Protein AF-W2J0Y6-F1 (afdb_monomer_lite)

Radius of gyration: 54.74 Å; chains: 1; bounding box: 109×39×156 Å

pLDDT: mean 81.33, std 22.8, range [36.97, 98.69]

Structure (mmCIF, N/CA/C/O backbone):
data_AF-W2J0Y6-F1
#
_entry.id   AF-W2J0Y6-F1
#
loop_
_atom_site.group_PDB
_atom_site.id
_atom_site.type_symbol
_atom_site.label_atom_id
_atom_site.label_alt_id
_atom_site.label_comp_id
_atom_site.label_asym_id
_atom_site.label_entity_id
_atom_site.label_seq_id
_atom_site.pdbx_PDB_ins_code
_atom_site.Cartn_x
_atom_site.Cartn_y
_atom_site.Cartn_z
_atom_site.occupancy
_atom_site.B_iso_or_equiv
_atom_site.auth_seq_id
_atom_site.auth_comp_id
_atom_site.auth_asym_id
_atom_site.auth_atom_id
_atom_site.pdbx_PDB_model_num
ATOM 1 N N . LYS A 1 1 ? 53.349 -1.499 -83.848 1.00 73.69 1 LYS A N 1
ATOM 2 C CA . LYS A 1 1 ? 54.183 -1.396 -82.623 1.00 73.69 1 LYS A CA 1
ATOM 3 C C . LYS A 1 1 ? 54.067 -0.044 -81.910 1.00 73.69 1 LYS A C 1
ATOM 5 O O . LYS A 1 1 ? 53.657 -0.062 -80.767 1.00 73.69 1 LYS A O 1
ATOM 10 N N . LEU A 1 2 ? 54.406 1.112 -82.505 1.00 86.06 2 LEU A N 1
ATOM 11 C CA . LEU A 1 2 ? 54.352 2.399 -81.771 1.00 86.06 2 LEU A CA 1
ATOM 12 C C . LEU A 1 2 ? 52.916 2.939 -81.603 1.00 86.06 2 LEU A C 1
ATOM 14 O O . LEU A 1 2 ? 52.532 3.294 -80.499 1.00 86.06 2 LEU A O 1
ATOM 18 N N . ALA A 1 3 ? 52.101 2.888 -82.664 1.00 85.06 3 ALA A N 1
ATOM 19 C CA . ALA A 1 3 ? 50.681 3.263 -82.617 1.00 85.06 3 ALA A CA 1
ATOM 20 C C . ALA A 1 3 ? 49.843 2.358 -81.691 1.00 85.06 3 ALA A C 1
ATOM 22 O O . ALA A 1 3 ? 48.991 2.829 -80.958 1.00 85.06 3 ALA A O 1
ATOM 23 N N . GLU A 1 4 ? 50.138 1.061 -81.684 1.00 87.38 4 GLU A N 1
ATOM 24 C CA . GLU A 1 4 ? 49.497 0.059 -80.823 1.00 87.38 4 GLU A CA 1
ATOM 25 C C . GLU A 1 4 ? 49.804 0.295 -79.336 1.00 87.38 4 GLU A C 1
ATOM 27 O O . GLU A 1 4 ? 48.904 0.282 -78.508 1.00 87.38 4 GLU A O 1
ATOM 32 N N . LYS A 1 5 ? 51.061 0.624 -79.004 1.00 89.31 5 LYS A N 1
ATOM 33 C CA . LYS A 1 5 ? 51.431 1.054 -77.649 1.00 89.31 5 LYS A CA 1
ATOM 34 C C . LYS A 1 5 ? 50.764 2.373 -77.260 1.00 89.31 5 LYS A C 1
ATOM 36 O O . LYS A 1 5 ? 50.400 2.537 -76.106 1.00 89.31 5 LYS A O 1
ATOM 41 N N . ALA A 1 6 ? 50.615 3.309 -78.198 1.00 89.38 6 ALA A N 1
ATOM 42 C CA . ALA A 1 6 ? 49.928 4.572 -77.942 1.00 89.38 6 ALA A CA 1
ATOM 43 C C . ALA A 1 6 ? 48.430 4.361 -77.661 1.00 89.38 6 ALA A C 1
ATOM 45 O O . ALA A 1 6 ? 47.921 4.945 -76.712 1.00 89.38 6 ALA A O 1
ATOM 46 N N . ALA A 1 7 ? 47.754 3.487 -78.415 1.00 90.62 7 ALA A N 1
ATOM 47 C CA . ALA A 1 7 ? 46.364 3.105 -78.153 1.00 90.62 7 ALA A CA 1
ATOM 48 C C . ALA A 1 7 ? 46.209 2.447 -76.771 1.00 90.62 7 ALA A C 1
ATOM 50 O O . ALA A 1 7 ? 45.357 2.852 -75.990 1.00 90.62 7 ALA A O 1
ATOM 51 N N . GLN A 1 8 ? 47.116 1.530 -76.423 1.00 94.00 8 GLN A N 1
ATOM 52 C CA . GLN A 1 8 ? 47.129 0.878 -75.113 1.00 94.00 8 GLN A CA 1
ATOM 53 C C . GLN A 1 8 ? 47.353 1.863 -73.950 1.00 94.00 8 GLN A C 1
ATOM 55 O O . GLN A 1 8 ? 46.804 1.682 -72.869 1.00 94.00 8 GLN A O 1
ATOM 60 N N . ILE A 1 9 ? 48.154 2.918 -74.147 1.00 94.50 9 ILE A N 1
ATOM 61 C CA . ILE A 1 9 ? 48.352 3.967 -73.131 1.00 94.50 9 ILE A CA 1
ATOM 62 C C . ILE A 1 9 ? 47.063 4.762 -72.899 1.00 94.50 9 ILE A C 1
ATOM 64 O O . ILE A 1 9 ? 46.784 5.114 -71.756 1.00 94.50 9 ILE A O 1
ATOM 68 N N . VAL A 1 10 ? 46.294 5.044 -73.955 1.00 94.88 10 VAL A N 1
ATOM 69 C CA . VAL A 1 10 ? 45.011 5.754 -73.840 1.00 94.88 10 VAL A CA 1
ATOM 70 C C . VAL A 1 10 ? 43.985 4.889 -73.108 1.00 94.88 10 VAL A C 1
ATOM 72 O O . VAL A 1 10 ? 43.405 5.355 -72.137 1.00 94.88 10 VAL A O 1
ATOM 75 N N . GLU A 1 11 ? 43.847 3.614 -73.480 1.00 94.88 11 GLU A N 1
ATOM 76 C CA . GLU A 1 11 ? 42.941 2.680 -72.789 1.00 94.88 11 GLU A CA 1
ATOM 77 C C . GLU A 1 11 ? 43.270 2.561 -71.292 1.00 94.88 11 GLU A C 1
ATOM 79 O O . GLU A 1 11 ? 42.386 2.676 -70.446 1.00 94.88 11 GLU A O 1
ATOM 84 N N . LEU A 1 12 ? 44.553 2.416 -70.944 1.00 95.81 12 LEU A N 1
ATOM 85 C CA . LEU A 1 12 ? 44.985 2.368 -69.543 1.00 95.81 12 LEU A CA 1
ATOM 86 C C . LEU A 1 12 ? 44.751 3.691 -68.798 1.00 95.81 12 LEU A C 1
ATOM 88 O O . LEU A 1 12 ? 44.538 3.679 -67.583 1.00 95.81 12 LEU A O 1
ATOM 92 N N . ALA A 1 13 ? 44.819 4.832 -69.487 1.00 96.12 13 ALA A N 1
ATOM 93 C CA . ALA A 1 13 ? 44.511 6.128 -68.890 1.00 96.12 13 ALA A CA 1
ATOM 94 C C . ALA A 1 13 ? 43.011 6.249 -68.578 1.00 96.12 13 ALA A C 1
ATOM 96 O O . ALA A 1 13 ? 42.666 6.645 -67.464 1.00 96.12 13 ALA A O 1
ATOM 97 N N . ASP A 1 14 ? 42.151 5.822 -69.504 1.00 96.31 14 ASP A N 1
ATOM 98 C CA . ASP A 1 14 ? 40.696 5.813 -69.326 1.00 96.31 14 ASP A CA 1
ATOM 99 C C . ASP A 1 14 ? 40.279 4.847 -68.203 1.00 96.31 14 ASP A C 1
ATOM 101 O O . ASP A 1 14 ? 39.464 5.188 -67.344 1.00 96.31 14 ASP A O 1
ATOM 105 N N . GLU A 1 15 ? 40.869 3.647 -68.147 1.00 96.69 15 GLU A N 1
ATOM 106 C CA . GLU A 1 15 ? 40.632 2.684 -67.063 1.00 96.69 15 GLU A CA 1
ATOM 107 C C . GLU A 1 15 ? 41.065 3.235 -65.703 1.00 96.69 15 GLU A C 1
ATOM 109 O O . GLU A 1 15 ? 40.346 3.085 -64.711 1.00 96.69 15 GLU A O 1
ATOM 114 N N . LYS A 1 16 ? 42.225 3.901 -65.643 1.00 97.19 16 LYS A N 1
ATOM 115 C CA . LYS A 1 16 ? 42.700 4.550 -64.419 1.00 97.19 16 LYS A CA 1
ATOM 116 C C . LYS A 1 16 ? 41.717 5.623 -63.956 1.00 97.19 16 LYS A C 1
ATOM 118 O O . LYS A 1 16 ? 41.412 5.672 -62.766 1.00 97.19 16 LYS A O 1
ATOM 123 N N . GLU A 1 17 ? 41.223 6.458 -64.866 1.00 97.44 17 GLU A N 1
ATOM 124 C CA . GLU A 1 17 ? 40.242 7.495 -64.540 1.00 97.44 17 GLU A CA 1
ATOM 125 C C . GLU A 1 17 ? 38.931 6.879 -64.029 1.00 97.44 17 GLU A C 1
ATOM 127 O O . GLU A 1 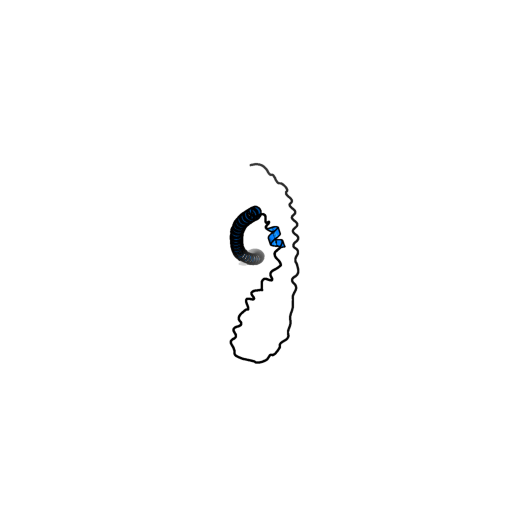17 ? 38.430 7.270 -62.975 1.00 97.44 17 GLU A O 1
ATOM 132 N N . GLN A 1 18 ? 38.426 5.832 -64.688 1.00 97.62 18 GLN A N 1
ATOM 133 C CA . GLN A 1 18 ? 37.230 5.114 -64.233 1.00 97.62 18 GLN A CA 1
ATOM 134 C C . GLN A 1 18 ? 37.408 4.474 -62.852 1.00 97.62 18 GLN A C 1
ATOM 136 O O . GLN A 1 18 ? 36.492 4.512 -62.026 1.00 97.62 18 GLN A O 1
ATOM 141 N N . LEU A 1 19 ? 38.564 3.858 -62.593 1.00 97.62 19 LEU A N 1
ATOM 142 C CA . LEU A 1 19 ? 38.871 3.275 -61.287 1.00 97.62 19 LEU A CA 1
ATOM 143 C C . LEU A 1 19 ? 38.999 4.351 -60.211 1.00 97.62 19 LEU A C 1
ATOM 145 O O . LEU A 1 19 ? 38.534 4.135 -59.094 1.00 97.62 19 LEU A O 1
ATOM 149 N N . GLN A 1 20 ? 39.566 5.509 -60.546 1.00 97.81 20 GLN A N 1
ATOM 150 C CA . GLN A 1 20 ? 39.680 6.632 -59.625 1.00 97.81 20 GLN A CA 1
ATOM 151 C C . GLN A 1 20 ? 38.300 7.184 -59.239 1.00 97.81 20 GLN A C 1
ATOM 153 O O . GLN A 1 20 ? 38.019 7.330 -58.053 1.00 97.81 20 GLN A O 1
ATOM 158 N N . VAL A 1 21 ? 37.397 7.371 -60.206 1.00 98.00 21 VAL A N 1
ATOM 159 C CA . VAL A 1 21 ? 36.013 7.798 -59.930 1.00 98.00 21 VAL A CA 1
ATOM 160 C C . VAL A 1 21 ? 35.280 6.784 -59.046 1.00 98.00 21 VAL A C 1
ATOM 162 O O . VAL A 1 21 ? 34.607 7.166 -58.088 1.00 98.00 21 VAL A O 1
ATOM 165 N N . LYS A 1 22 ? 35.429 5.482 -59.327 1.00 97.81 22 LYS A N 1
ATOM 166 C CA . LYS A 1 22 ? 34.827 4.419 -58.502 1.00 97.81 22 LYS A CA 1
ATOM 167 C C . LYS A 1 22 ? 35.381 4.410 -57.081 1.00 97.81 22 LYS A C 1
ATOM 169 O O . LYS A 1 22 ? 34.623 4.177 -56.144 1.00 97.81 22 LYS A O 1
ATOM 174 N N . LEU A 1 23 ? 36.680 4.650 -56.916 1.00 98.12 23 LEU A N 1
ATOM 175 C CA . LEU A 1 23 ? 37.316 4.734 -55.605 1.00 98.12 23 LEU A CA 1
ATOM 176 C C . LEU A 1 23 ? 36.756 5.918 -54.808 1.00 98.12 23 LEU A C 1
ATOM 178 O O . LEU A 1 23 ? 36.281 5.714 -53.697 1.00 98.12 23 LEU A O 1
ATOM 182 N N . GLU A 1 24 ? 36.681 7.104 -55.411 1.00 98.06 24 GLU A N 1
ATOM 183 C CA . GLU A 1 24 ? 36.094 8.295 -54.779 1.00 98.06 24 GLU A CA 1
ATOM 184 C C . GLU A 1 24 ? 34.602 8.117 -54.436 1.00 98.06 24 GLU A C 1
ATOM 186 O O . GLU A 1 24 ? 34.090 8.700 -53.478 1.00 98.06 24 GLU A O 1
ATOM 191 N N . GLU A 1 25 ? 33.858 7.343 -55.230 1.00 98.19 25 GLU A N 1
ATOM 192 C CA . GLU A 1 25 ? 32.463 7.000 -54.935 1.00 98.19 25 GLU A CA 1
ATOM 193 C C . GLU A 1 25 ? 32.351 6.022 -53.757 1.00 98.19 25 GLU A C 1
ATOM 195 O O . GLU A 1 25 ? 31.502 6.203 -52.881 1.00 98.19 25 GLU A O 1
ATOM 200 N N . LEU A 1 26 ? 33.202 4.994 -53.716 1.00 98.06 26 LEU A N 1
ATOM 201 C CA . LEU A 1 26 ? 33.225 4.020 -52.625 1.00 98.06 26 LEU A CA 1
ATOM 202 C C . LEU A 1 26 ? 33.693 4.642 -51.309 1.00 98.06 26 LEU A C 1
ATOM 204 O O . LEU A 1 26 ? 33.111 4.337 -50.273 1.00 98.06 26 LEU A O 1
ATOM 208 N N . GLU A 1 27 ? 34.681 5.537 -51.341 1.00 98.06 27 GLU A N 1
ATOM 209 C CA . GLU A 1 27 ? 35.129 6.290 -50.165 1.00 98.06 27 GLU A CA 1
ATOM 210 C C . GLU A 1 27 ? 33.997 7.146 -49.593 1.00 98.06 27 GLU A C 1
ATOM 212 O O . GLU A 1 27 ? 33.735 7.093 -48.393 1.00 98.06 27 GLU A O 1
ATOM 217 N N . ARG A 1 28 ? 33.254 7.856 -50.454 1.00 98.25 28 ARG A N 1
ATOM 218 C CA . ARG A 1 28 ? 32.066 8.615 -50.032 1.00 98.25 28 ARG A CA 1
ATOM 219 C C . ARG A 1 28 ? 31.003 7.714 -49.412 1.00 98.25 28 ARG A C 1
ATOM 221 O O . ARG A 1 28 ? 30.545 7.993 -48.310 1.00 98.25 28 ARG A O 1
ATOM 228 N N . LYS A 1 29 ? 30.667 6.600 -50.070 1.00 98.25 29 LYS A N 1
ATOM 229 C CA . LYS A 1 29 ? 29.704 5.617 -49.545 1.00 98.25 29 LYS A CA 1
ATOM 230 C C . LYS A 1 29 ? 30.134 5.050 -48.194 1.00 98.25 29 LYS A C 1
ATOM 232 O O . LYS A 1 29 ? 29.289 4.862 -47.326 1.00 98.25 29 LYS A O 1
ATOM 237 N N . LEU A 1 30 ? 31.423 4.773 -48.013 1.00 98.25 30 LEU A N 1
ATOM 238 C CA . LEU A 1 30 ? 31.954 4.257 -46.755 1.00 98.25 30 LEU A CA 1
ATOM 239 C C . LEU A 1 30 ? 31.851 5.307 -45.644 1.00 98.25 30 LEU A C 1
ATOM 241 O O . LEU A 1 30 ? 31.373 4.985 -44.561 1.00 98.25 30 LEU A O 1
ATOM 245 N N . CYS A 1 31 ? 32.187 6.569 -45.927 1.00 98.25 31 CYS A N 1
ATOM 246 C CA . CYS A 1 31 ? 31.974 7.665 -44.981 1.00 98.25 31 CYS A CA 1
ATOM 247 C C . CYS A 1 31 ? 30.490 7.840 -44.608 1.00 98.25 31 CYS A C 1
ATOM 249 O O . CYS A 1 31 ? 30.172 8.032 -43.433 1.00 98.25 31 CYS A O 1
ATOM 251 N N . ASP A 1 32 ? 29.574 7.741 -45.572 1.00 98.31 32 ASP A N 1
ATOM 252 C CA . ASP A 1 32 ? 28.133 7.839 -45.314 1.00 98.31 32 ASP A CA 1
ATOM 253 C C . ASP A 1 32 ? 27.635 6.674 -44.441 1.00 98.31 32 ASP A C 1
ATOM 255 O O . ASP A 1 32 ? 26.874 6.875 -43.496 1.00 98.31 32 ASP A O 1
ATOM 259 N N . ILE A 1 33 ? 28.093 5.448 -44.710 1.00 98.25 33 ILE A N 1
ATOM 260 C CA . ILE A 1 33 ? 27.747 4.273 -43.897 1.00 98.25 33 ILE A CA 1
ATOM 261 C C . ILE A 1 33 ? 28.296 4.418 -42.475 1.00 98.25 33 ILE A C 1
ATOM 263 O O . ILE A 1 33 ? 27.554 4.203 -41.518 1.00 98.25 33 ILE A O 1
ATOM 267 N N . ASP A 1 34 ? 29.559 4.815 -42.323 1.00 98.38 34 ASP A N 1
ATOM 268 C CA . ASP A 1 34 ? 30.191 4.973 -41.011 1.00 98.38 34 ASP A CA 1
ATOM 269 C C . ASP A 1 34 ? 29.503 6.060 -40.183 1.00 98.38 34 ASP A C 1
ATOM 271 O O . ASP A 1 34 ? 29.273 5.884 -38.984 1.00 98.38 34 ASP A O 1
ATOM 275 N N . THR A 1 35 ? 29.141 7.182 -40.810 1.00 98.19 35 THR A N 1
ATOM 276 C CA . THR A 1 35 ? 28.423 8.261 -40.122 1.00 98.19 35 THR A CA 1
ATOM 277 C C . THR A 1 35 ? 27.025 7.819 -39.704 1.00 98.19 35 THR A C 1
ATOM 279 O O . THR A 1 35 ? 26.671 8.001 -38.537 1.00 98.19 35 THR A O 1
ATOM 282 N N . ASN A 1 36 ? 26.269 7.162 -40.589 1.00 98.31 36 ASN A N 1
ATOM 283 C CA . ASN A 1 36 ? 24.957 6.605 -40.256 1.00 98.31 36 ASN A CA 1
ATOM 284 C C . ASN A 1 36 ? 25.059 5.602 -39.101 1.00 98.31 36 ASN A C 1
ATOM 286 O O . ASN A 1 36 ? 24.379 5.764 -38.087 1.00 98.31 36 ASN A O 1
ATOM 290 N N . HIS A 1 37 ? 25.981 4.642 -39.185 1.00 98.31 37 HIS A N 1
ATOM 291 C CA . HIS A 1 37 ? 26.168 3.638 -38.142 1.00 98.31 37 HIS A CA 1
ATOM 292 C C . HIS A 1 37 ? 26.546 4.266 -36.791 1.00 98.31 37 HIS A C 1
ATOM 294 O O . HIS A 1 37 ? 26.009 3.889 -35.750 1.00 98.31 37 HIS A O 1
ATOM 300 N N . GLN A 1 38 ? 27.419 5.279 -36.785 1.00 98.44 38 GLN A N 1
ATOM 301 C CA . GLN A 1 38 ? 27.752 6.010 -35.560 1.00 98.44 38 GLN A CA 1
ATOM 302 C C . GLN A 1 38 ? 26.552 6.761 -34.978 1.00 98.44 38 GLN A C 1
ATOM 304 O O . GLN A 1 38 ? 26.415 6.835 -33.754 1.00 98.44 38 GLN A O 1
ATOM 309 N N . THR A 1 39 ? 25.696 7.344 -35.820 1.00 98.31 39 THR A N 1
ATOM 310 C CA . THR A 1 39 ? 24.482 8.019 -35.341 1.00 98.31 39 THR A CA 1
ATOM 311 C C . THR A 1 39 ? 23.478 7.031 -34.761 1.00 98.31 39 THR A C 1
ATOM 313 O O . THR A 1 39 ? 22.984 7.261 -33.658 1.00 98.31 39 THR A O 1
ATOM 316 N N . GLU A 1 40 ? 23.247 5.901 -35.430 1.00 98.31 40 GLU A N 1
ATOM 317 C CA . GLU A 1 40 ? 22.376 4.829 -34.944 1.00 98.31 40 GLU A CA 1
ATOM 318 C C . GLU A 1 40 ? 22.872 4.286 -33.604 1.00 98.31 40 GLU A C 1
ATOM 320 O O . GLU A 1 40 ? 22.107 4.247 -32.642 1.00 98.31 40 GLU A O 1
ATOM 325 N N . LEU A 1 41 ? 24.171 3.996 -33.489 1.00 98.50 41 LEU A N 1
ATOM 326 C CA . LEU A 1 41 ? 24.768 3.510 -32.247 1.00 98.50 41 LEU A CA 1
ATOM 327 C C . LEU A 1 41 ? 24.582 4.502 -31.088 1.00 98.50 41 LEU A C 1
ATOM 329 O O . LEU A 1 41 ? 24.317 4.098 -29.955 1.00 98.50 41 LEU A O 1
ATOM 333 N N . ARG A 1 42 ? 24.691 5.812 -31.350 1.00 98.44 42 ARG A N 1
ATOM 334 C CA . ARG A 1 42 ? 24.426 6.845 -30.334 1.00 98.44 42 ARG A CA 1
ATOM 335 C C . ARG A 1 42 ? 22.957 6.871 -29.920 1.00 98.44 42 ARG A C 1
ATOM 337 O O . ARG A 1 42 ? 22.676 6.982 -28.728 1.00 98.44 42 ARG A O 1
ATOM 344 N N . HIS A 1 43 ? 22.034 6.761 -30.873 1.00 98.50 43 HIS A N 1
ATOM 345 C CA . HIS A 1 43 ? 20.602 6.721 -30.581 1.00 98.50 43 HIS A CA 1
ATOM 346 C C . HIS A 1 43 ? 20.211 5.468 -29.795 1.00 98.50 43 HIS A C 1
ATOM 348 O O . HIS A 1 43 ? 19.451 5.563 -28.832 1.00 98.50 43 HIS A O 1
ATOM 354 N N . GLU A 1 44 ? 20.763 4.308 -30.146 1.00 98.44 44 GLU A N 1
ATOM 355 C CA . GLU A 1 44 ? 20.554 3.069 -29.397 1.00 98.44 44 GLU A CA 1
ATOM 356 C C . GLU A 1 44 ? 21.124 3.162 -27.981 1.00 98.44 44 GLU A C 1
ATOM 358 O O . GLU A 1 44 ? 20.430 2.813 -27.026 1.00 98.44 44 GLU A O 1
ATOM 363 N N . ALA A 1 45 ? 22.335 3.703 -27.817 1.00 98.50 45 ALA A N 1
ATOM 364 C CA . ALA A 1 45 ? 22.928 3.916 -26.499 1.00 98.50 45 ALA A CA 1
ATOM 365 C C . ALA A 1 45 ? 22.071 4.847 -25.624 1.00 98.50 45 ALA A C 1
ATOM 367 O O . ALA A 1 45 ? 21.855 4.562 -24.445 1.00 98.50 45 ALA A O 1
ATOM 368 N N . GLN A 1 46 ? 21.534 5.927 -26.200 1.00 98.62 46 GLN A N 1
ATOM 369 C CA . GLN A 1 46 ? 20.619 6.823 -25.492 1.00 98.62 46 GLN A CA 1
ATOM 370 C C . GLN A 1 46 ? 19.324 6.104 -25.095 1.00 98.62 46 GLN A C 1
ATOM 372 O O . GLN A 1 46 ? 18.907 6.175 -23.939 1.00 98.62 46 GLN A O 1
ATOM 377 N N . ARG A 1 47 ? 18.713 5.366 -26.026 1.00 98.62 47 ARG A N 1
ATOM 378 C CA . ARG A 1 47 ? 17.489 4.601 -25.765 1.00 98.62 47 ARG A CA 1
ATOM 379 C C . ARG A 1 47 ? 17.692 3.567 -24.657 1.00 98.62 47 ARG A C 1
ATOM 381 O O . ARG A 1 47 ? 16.811 3.393 -23.820 1.00 98.62 47 ARG A O 1
ATOM 388 N N . LEU A 1 48 ? 18.836 2.883 -24.640 1.00 98.62 48 LEU A N 1
ATOM 389 C CA . LEU A 1 48 ? 19.174 1.933 -23.580 1.00 98.62 48 LEU A CA 1
ATOM 390 C C . LEU A 1 48 ? 19.309 2.633 -22.225 1.00 98.62 48 LEU A C 1
ATOM 392 O O . LEU A 1 48 ? 18.744 2.150 -21.248 1.00 98.62 48 LEU A O 1
ATOM 396 N N . ALA A 1 49 ? 19.961 3.795 -22.166 1.00 98.62 49 ALA A N 1
ATOM 397 C CA . ALA A 1 49 ? 20.069 4.568 -20.929 1.00 98.62 49 ALA A CA 1
ATOM 398 C C . ALA A 1 49 ? 18.694 5.015 -20.389 1.00 98.62 49 ALA A C 1
ATOM 400 O O . ALA A 1 49 ? 18.434 4.929 -19.187 1.00 98.62 49 ALA A O 1
ATOM 401 N N . GLU A 1 50 ? 17.784 5.443 -21.268 1.00 98.62 50 GLU A N 1
ATOM 402 C CA . GLU A 1 50 ? 16.406 5.797 -20.901 1.00 98.62 50 GLU A CA 1
ATOM 403 C C . GLU A 1 50 ? 15.619 4.575 -20.393 1.00 98.62 50 GLU A C 1
ATOM 405 O O . GLU A 1 50 ? 14.926 4.647 -19.372 1.00 98.62 50 GLU A O 1
ATOM 410 N N . LEU A 1 51 ? 15.765 3.422 -21.053 1.00 98.62 51 LEU A N 1
ATOM 411 C CA . LEU A 1 51 ? 15.156 2.164 -20.611 1.00 98.62 51 LEU A CA 1
ATOM 412 C C . LEU A 1 51 ? 15.697 1.708 -19.251 1.00 98.62 51 LEU A C 1
ATOM 414 O O . LEU A 1 51 ? 14.927 1.263 -18.401 1.00 98.62 51 LEU A O 1
ATOM 418 N N . GLU A 1 52 ? 16.995 1.850 -19.002 1.00 98.62 52 GLU A N 1
ATOM 419 C CA . GLU A 1 52 ? 17.582 1.549 -17.696 1.00 98.62 52 GLU A CA 1
ATOM 420 C C . GLU A 1 52 ? 17.052 2.480 -16.601 1.00 98.62 52 GLU A C 1
ATOM 422 O O . GLU A 1 52 ? 16.742 2.013 -15.503 1.00 98.62 52 GLU A O 1
ATOM 427 N N . SER A 1 53 ? 16.915 3.779 -16.889 1.00 98.50 53 SER A N 1
ATOM 428 C CA . SER A 1 53 ? 16.348 4.750 -15.943 1.00 98.50 53 SER A CA 1
ATOM 429 C C . SER A 1 53 ? 14.903 4.404 -15.596 1.00 98.50 53 SER A C 1
ATOM 431 O O . SER A 1 53 ? 14.560 4.252 -14.425 1.00 98.50 53 SER A O 1
ATOM 433 N N . THR A 1 54 ? 14.064 4.196 -16.611 1.00 98.62 54 THR A N 1
ATOM 434 C CA . THR A 1 54 ? 12.648 3.853 -16.410 1.00 98.62 54 THR A CA 1
ATOM 435 C C . THR A 1 54 ? 12.477 2.510 -15.702 1.00 98.62 54 THR A C 1
ATOM 437 O O . THR A 1 54 ? 11.606 2.373 -14.844 1.00 98.62 54 THR A O 1
ATOM 440 N N . THR A 1 55 ? 13.340 1.531 -15.984 1.00 98.69 55 THR A N 1
ATOM 441 C CA . THR A 1 55 ? 13.335 0.241 -15.278 1.00 98.69 55 THR A CA 1
ATOM 442 C C . THR A 1 55 ? 13.653 0.419 -13.794 1.00 98.69 55 THR A C 1
ATOM 444 O O . THR A 1 55 ? 12.963 -0.166 -12.959 1.00 98.69 55 THR A O 1
ATOM 447 N N . LYS A 1 56 ? 14.643 1.251 -13.444 1.00 98.62 56 LYS A N 1
ATOM 448 C CA . LYS A 1 56 ? 14.967 1.563 -12.041 1.00 98.62 56 LYS A CA 1
ATOM 449 C C . LYS A 1 56 ? 13.803 2.259 -11.339 1.00 98.62 56 LYS A C 1
ATOM 451 O O . LYS A 1 56 ? 13.401 1.828 -10.263 1.00 98.62 56 LYS A O 1
ATOM 456 N N . GLU A 1 57 ? 13.197 3.259 -11.976 1.00 98.62 57 GLU A N 1
ATOM 457 C CA . GLU A 1 57 ? 12.024 3.950 -11.425 1.00 98.62 57 GLU A CA 1
ATOM 458 C C . GLU A 1 57 ? 10.841 2.998 -11.188 1.00 98.62 57 GLU A C 1
ATOM 460 O O . GLU A 1 57 ? 10.135 3.104 -10.184 1.00 98.62 57 GLU A O 1
ATOM 465 N N . LEU A 1 58 ? 10.605 2.053 -12.104 1.00 98.69 58 LEU A N 1
ATOM 466 C CA . LEU A 1 58 ? 9.553 1.050 -11.945 1.00 98.69 58 LEU A CA 1
ATOM 467 C C . LEU A 1 58 ? 9.865 0.061 -10.818 1.00 98.69 58 LEU A C 1
ATOM 469 O O . LEU A 1 58 ? 8.957 -0.295 -10.068 1.00 98.69 58 LEU A O 1
ATOM 473 N N . GLN A 1 59 ? 11.125 -0.346 -10.657 1.00 98.69 59 GLN A N 1
ATOM 474 C CA . GLN A 1 59 ? 11.553 -1.190 -9.537 1.00 98.69 59 GLN A CA 1
ATOM 475 C C . GLN A 1 59 ? 11.360 -0.485 -8.189 1.00 98.69 59 GLN A C 1
ATOM 477 O O . GLN A 1 59 ? 10.852 -1.095 -7.249 1.00 98.69 59 GLN A O 1
ATOM 482 N N . GLU A 1 60 ? 11.691 0.804 -8.099 1.00 98.50 60 GLU A N 1
ATOM 483 C CA . GLU A 1 60 ? 11.462 1.606 -6.892 1.00 98.50 60 GLU A CA 1
ATOM 484 C C . GLU A 1 60 ? 9.968 1.733 -6.566 1.00 98.50 60 GLU A C 1
ATOM 486 O O . GLU A 1 60 ? 9.561 1.528 -5.420 1.00 98.50 60 GLU A O 1
ATOM 491 N N . LYS A 1 61 ? 9.129 2.006 -7.575 1.00 98.56 61 LYS A N 1
ATOM 492 C CA . LYS A 1 61 ? 7.667 2.067 -7.407 1.00 98.56 61 LYS A CA 1
ATOM 493 C C . LYS A 1 61 ? 7.079 0.728 -6.974 1.00 98.56 61 LYS A C 1
ATOM 495 O O . LYS A 1 61 ? 6.184 0.712 -6.132 1.00 98.56 61 LYS A O 1
ATOM 500 N N . LEU A 1 62 ? 7.576 -0.378 -7.526 1.00 98.69 62 LEU A N 1
ATOM 501 C CA . LEU A 1 62 ? 7.151 -1.721 -7.142 1.00 98.69 62 LEU A CA 1
ATOM 502 C C . LEU A 1 62 ? 7.495 -1.992 -5.677 1.00 98.69 62 LEU A C 1
ATOM 504 O O . LEU A 1 62 ? 6.622 -2.408 -4.919 1.00 98.69 62 LEU A O 1
ATOM 508 N N . LEU A 1 63 ? 8.720 -1.680 -5.253 1.00 98.69 63 LEU A N 1
ATOM 509 C CA . LEU A 1 63 ? 9.134 -1.853 -3.862 1.00 98.69 63 LEU A CA 1
ATOM 510 C C . LEU A 1 63 ? 8.292 -0.988 -2.912 1.00 98.69 63 LEU A C 1
ATOM 512 O O . LEU A 1 63 ? 7.837 -1.475 -1.878 1.00 98.69 63 LEU A O 1
ATOM 516 N N . ALA A 1 64 ? 8.015 0.265 -3.280 1.00 98.62 64 ALA A N 1
ATOM 517 C CA . ALA A 1 64 ? 7.132 1.137 -2.508 1.00 98.62 64 ALA A CA 1
ATOM 518 C C . ALA A 1 64 ? 5.705 0.563 -2.399 1.00 98.62 64 ALA A C 1
ATOM 520 O O . ALA A 1 64 ? 5.134 0.526 -1.307 1.00 98.62 64 ALA A O 1
ATOM 521 N N . ALA A 1 65 ? 5.146 0.059 -3.502 1.00 98.56 65 ALA A N 1
ATOM 522 C CA . ALA A 1 65 ? 3.823 -0.561 -3.514 1.00 98.56 65 ALA A CA 1
ATOM 523 C C . ALA A 1 65 ? 3.769 -1.835 -2.653 1.00 98.56 65 ALA A C 1
ATOM 525 O O . ALA A 1 65 ? 2.818 -2.015 -1.894 1.00 98.56 65 ALA A O 1
ATOM 526 N N . GLU A 1 66 ? 4.801 -2.681 -2.698 1.00 98.62 66 GLU A N 1
ATOM 527 C CA . GLU A 1 66 ? 4.899 -3.861 -1.831 1.00 98.62 66 GLU A CA 1
ATOM 528 C C . GLU A 1 66 ? 4.949 -3.480 -0.350 1.00 98.62 66 GLU A C 1
ATOM 530 O O . GLU A 1 66 ? 4.268 -4.099 0.471 1.00 98.62 66 GLU A O 1
ATOM 535 N N . THR A 1 67 ? 5.728 -2.453 0.009 1.00 98.50 67 THR A N 1
ATOM 536 C CA . THR A 1 67 ? 5.780 -1.977 1.399 1.00 98.50 67 THR A CA 1
ATOM 537 C C . THR A 1 67 ? 4.430 -1.435 1.860 1.00 98.50 67 THR A C 1
ATOM 539 O O . THR A 1 67 ? 3.961 -1.828 2.926 1.00 98.50 67 THR A O 1
ATOM 542 N N . ALA A 1 68 ? 3.755 -0.639 1.027 1.00 98.56 68 ALA A N 1
ATOM 543 C CA . ALA A 1 68 ? 2.428 -0.116 1.330 1.00 98.56 68 ALA A CA 1
ATOM 544 C C . ALA A 1 68 ? 1.380 -1.235 1.470 1.00 98.56 68 ALA A C 1
ATOM 546 O O . ALA A 1 68 ? 0.534 -1.168 2.359 1.00 98.56 68 ALA A O 1
ATOM 547 N N . SER A 1 69 ? 1.454 -2.286 0.643 1.00 98.50 69 SER A N 1
ATOM 548 C CA . SER A 1 69 ? 0.573 -3.458 0.755 1.00 98.50 69 SER A CA 1
ATOM 549 C C . SER A 1 69 ? 0.768 -4.177 2.087 1.00 98.50 69 SER A C 1
ATOM 551 O O . SER A 1 69 ? -0.204 -4.447 2.788 1.00 98.50 69 SER A O 1
ATOM 553 N N . ARG A 1 70 ? 2.022 -4.429 2.485 1.00 98.62 70 ARG A N 1
ATOM 554 C CA . ARG A 1 70 ? 2.324 -5.078 3.772 1.00 98.62 70 ARG A CA 1
ATOM 555 C C . ARG A 1 70 ? 1.849 -4.244 4.959 1.00 98.62 70 ARG A C 1
ATOM 557 O O . ARG A 1 70 ? 1.321 -4.797 5.919 1.00 98.62 70 ARG A O 1
ATOM 564 N N . GLU A 1 71 ? 2.025 -2.926 4.906 1.00 98.56 71 GLU A N 1
ATOM 565 C CA . GLU A 1 71 ? 1.526 -2.022 5.948 1.00 98.56 71 GLU A CA 1
ATOM 566 C C . GLU A 1 71 ? -0.008 -2.024 6.018 1.00 98.56 71 GLU A C 1
ATOM 568 O O . GLU A 1 71 ? -0.572 -2.052 7.113 1.00 98.56 71 GLU A O 1
ATOM 573 N N . ALA A 1 72 ? -0.690 -2.051 4.869 1.00 98.38 72 ALA A N 1
ATOM 574 C CA . ALA A 1 72 ? -2.146 -2.133 4.808 1.00 98.38 72 ALA A CA 1
ATOM 575 C C . ALA A 1 72 ? -2.676 -3.456 5.388 1.00 98.38 72 ALA A C 1
ATOM 577 O O . ALA A 1 72 ? -3.615 -3.435 6.182 1.00 98.38 72 ALA A O 1
ATOM 578 N N . GLU A 1 73 ? -2.045 -4.586 5.064 1.00 98.44 73 GLU A N 1
ATOM 579 C CA . GLU A 1 73 ? -2.385 -5.900 5.630 1.00 98.44 73 GLU A CA 1
ATOM 580 C C . GLU A 1 73 ? -2.209 -5.923 7.156 1.00 98.44 73 GLU A C 1
ATOM 582 O O . GLU A 1 73 ? -3.073 -6.408 7.888 1.00 98.44 73 GLU A O 1
ATOM 587 N N . GLN A 1 74 ? -1.117 -5.348 7.667 1.00 98.56 74 GLN A N 1
ATOM 588 C CA . GLN A 1 74 ? -0.889 -5.238 9.111 1.00 98.56 74 GLN A CA 1
ATOM 589 C C . GLN A 1 74 ? -1.935 -4.350 9.793 1.00 98.56 74 GLN A C 1
ATOM 591 O O . GLN A 1 74 ? -2.435 -4.693 10.867 1.00 98.56 74 GLN A O 1
ATOM 596 N N . ALA A 1 75 ? -2.287 -3.224 9.169 1.00 98.25 75 ALA A N 1
ATOM 597 C CA . ALA A 1 75 ? -3.329 -2.339 9.670 1.00 98.25 75 ALA A CA 1
ATOM 598 C C . ALA A 1 75 ? -4.705 -3.023 9.671 1.00 98.25 75 ALA A C 1
ATOM 600 O O . ALA A 1 75 ? -5.479 -2.825 10.607 1.00 98.25 75 ALA A O 1
ATOM 601 N N . GLU A 1 76 ? -5.001 -3.855 8.671 1.00 98.56 76 GLU A N 1
ATOM 602 C CA . GLU A 1 76 ? -6.236 -4.637 8.617 1.00 98.56 76 GLU A CA 1
ATOM 603 C C . GLU A 1 76 ? -6.313 -5.658 9.757 1.00 98.56 76 GLU A C 1
ATOM 605 O O . GLU A 1 76 ? -7.344 -5.749 10.427 1.00 98.56 76 GLU A O 1
ATOM 610 N N . ILE A 1 77 ? -5.229 -6.394 10.018 1.00 98.56 77 ILE A N 1
ATOM 611 C CA . ILE A 1 77 ? -5.170 -7.349 11.136 1.00 98.56 77 ILE A CA 1
ATOM 612 C C . ILE A 1 77 ? -5.411 -6.619 12.461 1.00 98.56 77 ILE A C 1
ATOM 614 O O . ILE A 1 77 ? -6.285 -7.020 13.229 1.00 98.56 77 ILE A O 1
ATOM 618 N N . ALA A 1 78 ? -4.711 -5.505 12.694 1.00 98.62 78 ALA A N 1
ATOM 619 C CA . ALA A 1 78 ? -4.897 -4.705 13.901 1.00 98.62 78 ALA A CA 1
ATOM 620 C C . ALA A 1 78 ? -6.338 -4.176 14.021 1.00 98.62 78 ALA A C 1
ATOM 622 O O . ALA A 1 78 ? -6.933 -4.240 15.096 1.00 98.62 78 ALA A O 1
ATOM 623 N N . ALA A 1 79 ? -6.935 -3.703 12.923 1.00 98.50 79 ALA A N 1
ATOM 624 C CA . ALA A 1 79 ? -8.319 -3.241 12.914 1.00 98.50 79 ALA A CA 1
ATOM 625 C C . ALA A 1 79 ? -9.296 -4.366 13.295 1.00 98.50 79 ALA A C 1
ATOM 627 O O . ALA A 1 79 ? -10.150 -4.163 14.161 1.00 98.50 79 ALA A O 1
ATOM 628 N N . ARG A 1 80 ? -9.130 -5.570 12.731 1.00 98.44 80 ARG A N 1
ATOM 629 C CA . ARG A 1 80 ? -9.949 -6.744 13.078 1.00 98.44 80 ARG A CA 1
ATOM 630 C C . ARG A 1 80 ? -9.804 -7.122 14.552 1.00 98.44 80 ARG A C 1
ATOM 632 O O . ARG A 1 80 ? -10.811 -7.290 15.234 1.00 98.44 80 ARG A O 1
ATOM 639 N N . GLU A 1 81 ? -8.580 -7.172 15.073 1.00 98.44 81 GLU A N 1
ATOM 640 C CA . GLU A 1 81 ? -8.335 -7.459 16.492 1.00 98.44 81 GLU A CA 1
ATOM 641 C C . GLU A 1 81 ? -8.979 -6.414 17.411 1.00 98.44 81 GLU A C 1
ATOM 643 O O . GLU A 1 81 ? -9.599 -6.764 18.417 1.00 98.44 81 GLU A O 1
ATOM 648 N N . THR A 1 82 ? -8.883 -5.126 17.064 1.00 98.44 82 THR A N 1
ATOM 649 C CA . THR A 1 82 ? -9.520 -4.060 17.852 1.00 98.44 82 THR A CA 1
ATOM 650 C C . THR A 1 82 ? -11.043 -4.153 17.820 1.00 98.44 82 THR A C 1
ATOM 652 O O . THR A 1 82 ? -11.681 -3.967 18.855 1.00 98.44 82 THR A O 1
ATOM 655 N N . GLN A 1 83 ? -11.631 -4.517 16.678 1.00 98.56 83 GLN A N 1
ATOM 656 C CA . GLN A 1 83 ? -13.069 -4.741 16.556 1.00 98.56 83 GLN A CA 1
ATOM 657 C C . GLN A 1 83 ? -13.521 -5.945 17.398 1.00 98.56 83 GLN A C 1
ATOM 659 O O . GLN A 1 83 ? -14.541 -5.883 18.088 1.00 98.56 83 GLN A O 1
ATOM 664 N N . GLU A 1 84 ? -12.758 -7.038 17.403 1.00 98.50 84 GLU A N 1
ATOM 665 C CA . GLU A 1 84 ? -13.034 -8.183 18.274 1.00 98.50 84 GLU A CA 1
ATOM 666 C C . GLU A 1 84 ? -12.950 -7.810 19.760 1.00 98.50 84 GLU A C 1
ATOM 668 O O . GLU A 1 84 ? -13.789 -8.226 20.559 1.00 98.50 84 GLU A O 1
ATOM 673 N N . GLN A 1 85 ? -11.968 -7.001 20.157 1.00 98.50 85 GLN A N 1
ATOM 674 C CA . GLN A 1 85 ? -11.871 -6.521 21.538 1.00 98.50 85 GLN A CA 1
ATOM 675 C C . GLN A 1 85 ? -13.048 -5.615 21.905 1.00 98.50 85 GLN A C 1
ATOM 677 O O . GLN A 1 85 ? -13.624 -5.766 22.983 1.00 98.50 85 GLN A O 1
ATOM 682 N N . GLU A 1 86 ? -13.440 -4.710 21.010 1.00 98.31 86 GLU A N 1
ATOM 683 C CA . GLU A 1 86 ? -14.585 -3.829 21.216 1.00 98.31 86 GLU A CA 1
ATOM 684 C C . GLU A 1 86 ? -15.883 -4.626 21.380 1.00 98.31 86 GLU A C 1
ATOM 686 O O . GLU A 1 86 ? -16.636 -4.386 22.322 1.00 98.31 86 GLU A O 1
ATOM 691 N N . THR A 1 87 ? -16.135 -5.604 20.508 1.00 98.44 87 THR A N 1
ATOM 692 C CA . THR A 1 87 ? -17.335 -6.453 20.602 1.00 98.44 87 THR A CA 1
ATOM 693 C C . THR A 1 87 ? -17.372 -7.241 21.910 1.00 98.44 87 THR A C 1
ATOM 695 O O . THR A 1 87 ? -18.411 -7.268 22.567 1.00 98.44 87 THR A O 1
ATOM 698 N N . ARG A 1 88 ? -16.237 -7.792 22.363 1.00 98.50 88 ARG A N 1
ATOM 699 C CA . ARG A 1 88 ? -16.137 -8.458 23.676 1.00 98.50 88 ARG A CA 1
ATOM 700 C C . ARG A 1 88 ? -16.418 -7.505 24.839 1.00 98.50 88 ARG A C 1
ATOM 702 O O . ARG A 1 88 ? -17.093 -7.891 25.789 1.00 98.50 88 ARG A O 1
ATOM 709 N N . LEU A 1 89 ? -15.913 -6.272 24.781 1.00 98.38 89 LEU A N 1
ATOM 710 C CA . LEU A 1 89 ? -16.169 -5.267 25.817 1.00 98.38 89 LEU A CA 1
ATOM 711 C C . LEU A 1 89 ? -17.634 -4.824 25.838 1.00 98.38 89 LEU A C 1
ATOM 713 O O . LEU A 1 89 ? -18.178 -4.621 26.921 1.00 98.38 89 LEU A O 1
ATOM 717 N N . ARG A 1 90 ? -18.275 -4.705 24.670 1.00 98.31 90 ARG A N 1
ATOM 718 C CA . ARG A 1 90 ? -19.712 -4.414 24.575 1.00 98.31 90 ARG A CA 1
ATOM 719 C C . ARG A 1 90 ? -20.544 -5.531 25.199 1.00 98.31 90 ARG A C 1
ATOM 721 O O . ARG A 1 90 ? -21.353 -5.230 26.065 1.00 98.31 90 ARG A O 1
ATOM 728 N N . GLN A 1 91 ? -20.263 -6.790 24.861 1.00 98.50 91 GLN A N 1
ATOM 729 C CA . GLN A 1 91 ? -20.926 -7.951 25.467 1.00 98.50 91 GLN A CA 1
ATOM 730 C C . GLN A 1 91 ? -20.782 -7.944 26.998 1.00 98.50 91 GLN A C 1
ATOM 732 O O . GLN A 1 91 ? -21.760 -8.087 27.718 1.00 98.50 91 GLN A O 1
ATOM 737 N N . LEU A 1 92 ? -19.568 -7.704 27.510 1.00 98.56 92 LEU A N 1
ATOM 738 C CA . LEU A 1 92 ? -19.331 -7.638 28.954 1.00 98.56 92 LEU A CA 1
ATOM 739 C C . LEU A 1 92 ? -20.099 -6.487 29.624 1.00 98.56 92 LEU A C 1
ATOM 741 O O . LEU A 1 92 ? -20.536 -6.617 30.766 1.00 98.56 92 LEU A O 1
ATOM 745 N N . ALA A 1 93 ? -20.232 -5.350 28.939 1.00 98.44 93 ALA A N 1
ATOM 746 C CA . ALA A 1 93 ? -20.998 -4.214 29.435 1.00 98.44 93 ALA A CA 1
ATOM 747 C C . ALA A 1 93 ? -22.507 -4.503 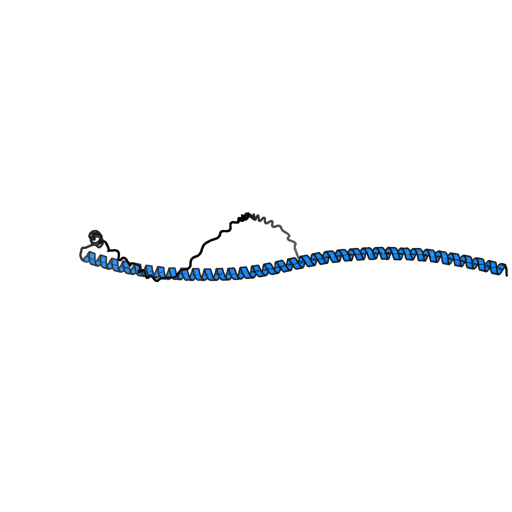29.450 1.00 98.44 93 ALA A C 1
ATOM 749 O O . ALA A 1 93 ? -23.171 -4.117 30.411 1.00 98.44 93 ALA A O 1
ATOM 750 N N . GLU A 1 94 ? -23.025 -5.197 28.434 1.00 98.38 94 GLU A N 1
ATOM 751 C CA . GLU A 1 94 ? -24.412 -5.676 28.375 1.00 98.38 94 GLU A CA 1
ATOM 752 C C . GLU A 1 94 ? -24.692 -6.662 29.518 1.00 98.38 94 GLU A C 1
ATOM 754 O O . GLU A 1 94 ? -25.560 -6.398 30.346 1.00 98.38 94 GLU A O 1
ATOM 759 N N . ASP A 1 95 ? -23.867 -7.702 29.677 1.00 98.38 95 ASP A N 1
ATOM 760 C CA . ASP A 1 95 ? -24.009 -8.683 30.763 1.00 98.38 95 ASP A CA 1
ATOM 761 C C . ASP A 1 95 ? -23.954 -8.018 32.157 1.00 98.38 95 ASP A C 1
ATOM 763 O O . ASP A 1 95 ? -24.658 -8.409 33.096 1.00 98.38 95 ASP A O 1
ATOM 767 N N . ALA A 1 96 ? -23.104 -6.997 32.321 1.00 98.25 96 ALA A N 1
ATOM 768 C CA . ALA A 1 96 ? -23.008 -6.237 33.564 1.00 98.25 96 ALA A CA 1
ATOM 769 C C . ALA A 1 96 ? -24.244 -5.359 33.812 1.00 98.25 96 ALA A C 1
ATOM 771 O O . ALA A 1 96 ? -24.663 -5.225 34.966 1.00 98.25 96 ALA A O 1
ATOM 772 N N . ALA A 1 97 ? -24.820 -4.766 32.763 1.00 98.19 97 ALA A N 1
ATOM 773 C CA . ALA A 1 97 ? -26.056 -3.996 32.857 1.00 98.19 97 ALA A CA 1
ATOM 774 C C . ALA A 1 97 ? -27.224 -4.901 33.271 1.00 98.19 97 ALA A C 1
ATOM 776 O O . ALA A 1 97 ? -27.898 -4.588 34.255 1.00 98.19 97 ALA A O 1
ATOM 777 N N . ASP A 1 98 ? -27.367 -6.062 32.632 1.00 98.25 98 ASP A N 1
ATOM 778 C CA . ASP A 1 98 ? -28.392 -7.059 32.958 1.00 98.25 98 ASP A CA 1
ATOM 779 C C . ASP A 1 98 ? -28.265 -7.535 34.415 1.00 98.25 98 ASP A C 1
ATOM 781 O O . ASP A 1 98 ? -29.244 -7.616 35.162 1.00 98.25 98 ASP A O 1
ATOM 785 N N . ALA A 1 99 ? -27.038 -7.796 34.881 1.00 97.94 99 ALA A N 1
ATOM 786 C CA . ALA A 1 99 ? -26.798 -8.191 36.268 1.00 97.94 99 ALA A CA 1
ATOM 787 C C . ALA A 1 99 ? -27.197 -7.095 37.276 1.00 97.94 99 ALA A C 1
ATOM 789 O O . ALA A 1 99 ? -27.694 -7.398 38.370 1.00 97.94 99 ALA A O 1
ATOM 790 N N . VAL A 1 100 ? -26.974 -5.823 36.930 1.00 98.00 100 VAL A N 1
ATOM 791 C CA . VAL A 1 100 ? -27.397 -4.680 37.750 1.00 98.00 100 VAL A CA 1
ATOM 792 C C . VAL A 1 100 ? -28.914 -4.531 37.730 1.00 98.00 100 VAL A C 1
ATOM 794 O O . VAL A 1 100 ? -29.487 -4.322 38.800 1.00 98.00 100 VAL A O 1
ATOM 797 N N . GLU A 1 101 ? -29.561 -4.695 36.578 1.00 98.00 101 GLU A N 1
ATOM 798 C CA . GLU A 1 101 ? -31.019 -4.644 36.441 1.00 98.00 101 GLU A CA 1
ATOM 799 C C . GLU A 1 101 ? -31.686 -5.721 37.302 1.00 98.00 101 GLU A C 1
ATOM 801 O O . GLU A 1 101 ? -32.483 -5.398 38.183 1.00 98.00 101 GLU A O 1
ATOM 806 N N . VAL A 1 102 ? -31.255 -6.982 37.187 1.00 98.00 102 VAL A N 1
ATOM 807 C CA . VAL A 1 102 ? -31.769 -8.087 38.018 1.00 98.00 102 VAL A CA 1
ATOM 808 C C . VAL A 1 102 ? -31.597 -7.796 39.513 1.00 98.00 102 VAL A C 1
ATOM 810 O O . VAL A 1 102 ? -32.483 -8.077 40.330 1.00 98.00 102 VAL A O 1
ATOM 813 N N . ARG A 1 103 ? -30.453 -7.222 39.907 1.00 97.12 103 ARG A N 1
ATOM 814 C CA . ARG A 1 103 ? -30.199 -6.855 41.306 1.00 97.12 103 ARG A CA 1
ATOM 815 C C . ARG A 1 103 ? -31.095 -5.709 41.767 1.00 97.12 103 ARG A C 1
ATOM 817 O O . ARG A 1 103 ? -31.560 -5.750 42.908 1.00 97.12 103 ARG A O 1
ATOM 824 N N . ALA A 1 104 ? -31.310 -4.711 40.916 1.00 97.50 104 ALA A N 1
ATOM 825 C CA . ALA A 1 104 ? -32.176 -3.575 41.193 1.00 97.50 104 ALA A CA 1
ATOM 826 C C . ALA A 1 104 ? -33.623 -4.039 41.362 1.00 97.50 104 ALA A C 1
ATOM 828 O O . ALA A 1 104 ? -34.212 -3.777 42.409 1.00 97.50 104 ALA A O 1
ATOM 829 N N . GLU A 1 105 ? -34.149 -4.844 40.436 1.00 97.62 105 GLU A N 1
ATOM 830 C CA . GLU A 1 105 ? -35.507 -5.374 40.557 1.00 97.62 105 GLU A CA 1
ATOM 831 C C . GLU A 1 105 ? -35.691 -6.211 41.830 1.00 97.62 105 GLU A C 1
ATOM 833 O O . GLU A 1 105 ? -36.738 -6.172 42.480 1.00 97.62 105 GLU A O 1
ATOM 838 N N . LYS A 1 106 ? -34.687 -7.014 42.205 1.00 97.94 106 LYS A N 1
ATOM 839 C CA . LYS A 1 106 ? -34.740 -7.772 43.458 1.00 97.94 106 LYS A CA 1
ATOM 840 C C . LYS A 1 106 ? -34.791 -6.833 44.663 1.00 97.94 106 LYS A C 1
ATOM 842 O O . LYS A 1 106 ? -35.620 -7.034 45.545 1.00 97.94 106 LYS A O 1
ATOM 847 N N . ALA A 1 107 ? -33.937 -5.812 44.690 1.00 96.94 107 ALA A N 1
ATOM 848 C CA . ALA A 1 107 ? -33.922 -4.830 45.767 1.00 96.94 107 ALA A CA 1
ATOM 849 C C . ALA A 1 107 ? -35.249 -4.055 45.859 1.00 96.94 107 ALA A C 1
ATOM 851 O O . ALA A 1 107 ? -35.721 -3.793 46.963 1.00 96.94 107 ALA A O 1
ATOM 852 N N . GLU A 1 108 ? -35.881 -3.742 44.727 1.00 97.56 108 GLU A N 1
ATOM 853 C CA . GLU A 1 108 ? -37.206 -3.115 44.681 1.00 97.56 108 GLU A CA 1
ATOM 854 C C . GLU A 1 108 ? -38.296 -4.029 45.249 1.00 97.56 108 GLU A C 1
ATOM 856 O O . GLU A 1 108 ? -39.108 -3.586 46.064 1.00 97.56 108 GLU A O 1
ATOM 861 N N . ARG A 1 109 ? -38.289 -5.319 44.885 1.00 97.56 109 ARG A N 1
ATOM 862 C CA . ARG A 1 109 ? -39.216 -6.315 45.451 1.00 97.56 109 ARG A CA 1
ATOM 863 C C . ARG A 1 109 ? -39.029 -6.461 46.963 1.00 97.56 109 ARG A C 1
ATOM 865 O O . ARG A 1 109 ? -40.015 -6.433 47.703 1.00 97.56 109 ARG A O 1
ATOM 872 N N . ASP A 1 110 ? -37.782 -6.562 47.422 1.00 97.44 110 ASP A N 1
ATOM 873 C CA . ASP A 1 110 ? -37.444 -6.668 48.845 1.00 97.44 110 ASP A CA 1
ATOM 874 C C . ASP A 1 110 ? -37.891 -5.407 49.616 1.00 97.44 110 ASP A C 1
ATOM 876 O O . ASP A 1 110 ? -38.469 -5.504 50.705 1.00 97.44 110 ASP A O 1
ATOM 880 N N . LEU A 1 111 ? -37.700 -4.216 49.035 1.00 97.00 111 LEU A N 1
ATOM 881 C CA . LEU A 1 111 ? -38.139 -2.940 49.606 1.00 97.00 111 LEU A CA 1
ATOM 882 C C . LEU A 1 111 ? -39.666 -2.846 49.692 1.00 97.00 111 LEU A C 1
ATOM 884 O O . LEU A 1 111 ? -40.191 -2.466 50.741 1.00 97.00 111 LEU A O 1
ATOM 888 N N . ALA A 1 112 ? -40.387 -3.241 48.641 1.00 97.19 112 ALA A N 1
ATOM 889 C CA . ALA A 1 112 ? -41.848 -3.271 48.646 1.00 97.19 112 ALA A CA 1
ATOM 890 C C . ALA A 1 112 ? -42.391 -4.229 49.723 1.00 97.19 112 ALA A C 1
ATOM 892 O O . ALA A 1 112 ? -43.341 -3.900 50.442 1.00 97.19 112 ALA A O 1
ATOM 893 N N . GLN A 1 113 ? -41.759 -5.394 49.899 1.00 97.25 113 GLN A N 1
ATOM 894 C CA . GLN A 1 113 ? -42.123 -6.341 50.953 1.00 97.25 113 GLN A CA 1
ATOM 895 C C . GLN A 1 113 ? -41.858 -5.771 52.355 1.00 97.25 113 GLN A C 1
ATOM 897 O O . GLN A 1 113 ? -42.710 -5.907 53.240 1.00 97.25 113 GLN A O 1
ATOM 902 N N . ALA A 1 114 ? -40.717 -5.110 52.563 1.00 95.81 114 ALA A N 1
ATOM 903 C CA . ALA A 1 114 ? -40.389 -4.464 53.832 1.00 95.81 114 ALA A CA 1
ATOM 904 C C . ALA A 1 114 ? -41.370 -3.326 54.165 1.00 95.81 114 ALA A C 1
ATOM 906 O O . ALA A 1 114 ? -41.842 -3.232 55.299 1.00 95.81 114 ALA A O 1
ATOM 907 N N . GLN A 1 115 ? -41.746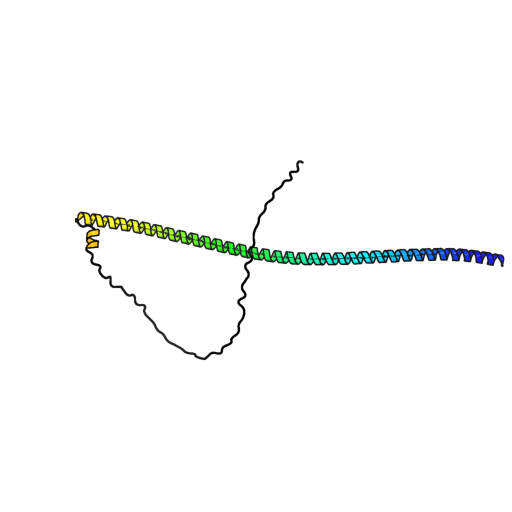 -2.510 53.176 1.00 96.62 115 GLN A N 1
ATOM 908 C CA . GLN A 1 115 ? -42.759 -1.463 53.333 1.00 96.62 115 GLN A CA 1
ATOM 909 C C . GLN A 1 115 ? -44.127 -2.043 53.710 1.00 96.62 115 GLN A C 1
ATOM 911 O O . GLN A 1 115 ? -44.773 -1.544 54.630 1.00 96.62 115 GLN A O 1
ATOM 916 N N . LEU A 1 116 ? -44.553 -3.136 53.068 1.00 96.50 116 LEU A N 1
ATOM 917 C CA . LEU A 1 116 ? -45.801 -3.822 53.415 1.00 96.50 116 LEU A CA 1
ATOM 918 C C . LEU A 1 116 ? -45.792 -4.317 54.870 1.00 96.50 116 LEU A C 1
ATOM 920 O O . LEU A 1 116 ? -46.783 -4.169 55.588 1.00 96.50 116 LEU A O 1
ATOM 924 N N . GLN A 1 117 ? -44.684 -4.916 55.314 1.00 95.50 117 GLN A N 1
ATOM 925 C CA . GLN A 1 117 ? -44.530 -5.373 56.698 1.00 95.50 117 GLN A CA 1
ATOM 926 C C . GLN A 1 117 ? -44.562 -4.205 57.687 1.00 95.50 117 GLN A C 1
ATOM 928 O O . GLN A 1 117 ? -45.226 -4.304 58.720 1.00 95.50 117 GLN A O 1
ATOM 933 N N . LEU A 1 118 ? -43.895 -3.098 57.359 1.00 93.69 118 LEU A N 1
ATOM 934 C CA . LEU A 1 118 ? -43.885 -1.893 58.181 1.00 93.69 118 LEU A CA 1
ATOM 935 C C . LEU A 1 118 ? -45.289 -1.291 58.313 1.00 93.69 118 LEU A C 1
ATOM 937 O O . LEU A 1 118 ? -45.714 -1.008 59.430 1.00 93.69 118 LEU A O 1
ATOM 941 N N . ASN A 1 119 ? -46.044 -1.205 57.214 1.00 93.88 119 ASN A N 1
ATOM 942 C CA . ASN A 1 119 ? -47.431 -0.733 57.229 1.00 93.88 119 ASN A CA 1
ATOM 943 C C . ASN A 1 119 ? -48.317 -1.612 58.125 1.00 93.88 119 ASN A C 1
ATOM 945 O O . ASN A 1 119 ? -49.050 -1.097 58.966 1.00 93.88 119 ASN A O 1
ATOM 949 N N . ARG A 1 120 ? -48.196 -2.945 58.023 1.00 93.69 120 ARG A N 1
ATOM 950 C CA . ARG A 1 120 ? -48.931 -3.884 58.894 1.00 93.69 120 ARG A CA 1
ATOM 951 C C . ARG A 1 120 ? -48.587 -3.701 60.373 1.00 93.69 120 ARG A C 1
ATOM 953 O O . ARG A 1 120 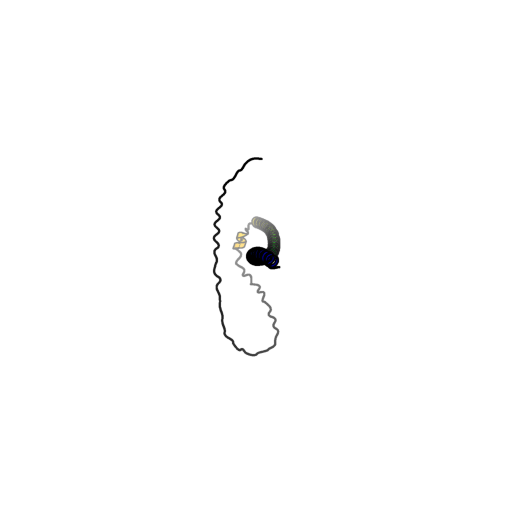? -49.469 -3.775 61.227 1.00 93.69 120 ARG A O 1
ATOM 960 N N . LEU A 1 121 ? -47.311 -3.482 60.694 1.00 91.94 121 LEU A N 1
ATOM 961 C CA . LEU A 1 121 ? -46.880 -3.206 62.067 1.00 91.94 121 LEU A CA 1
ATOM 962 C C . LEU A 1 121 ? -47.431 -1.869 62.568 1.00 91.94 121 LEU A C 1
ATOM 964 O O . LEU A 1 121 ? -47.887 -1.784 63.707 1.00 91.94 121 LEU A O 1
ATOM 968 N N . GLU A 1 122 ? -47.422 -0.839 61.726 1.00 93.06 122 GLU A N 1
ATOM 969 C CA . GLU A 1 122 ? -47.971 0.469 62.067 1.00 93.06 122 GLU A CA 1
ATOM 970 C C . GLU A 1 122 ? -49.483 0.399 62.331 1.00 93.06 122 GLU A C 1
ATOM 972 O O . GLU A 1 122 ? -49.958 0.959 63.319 1.00 93.06 122 GLU A O 1
ATOM 977 N N . GLU A 1 123 ? -50.239 -0.335 61.512 1.00 92.50 123 GLU A N 1
ATOM 978 C CA . GLU A 1 123 ? -51.667 -0.604 61.734 1.00 92.50 123 GLU A CA 1
ATOM 979 C C . GLU A 1 123 ? -51.916 -1.346 63.054 1.00 92.50 123 GLU A C 1
ATOM 981 O O . GLU A 1 123 ? -52.784 -0.950 63.837 1.00 92.50 123 GLU A O 1
ATOM 986 N N . ALA A 1 124 ? -51.127 -2.384 63.348 1.00 91.75 124 ALA A N 1
ATOM 987 C CA . ALA A 1 124 ? -51.242 -3.140 64.594 1.00 91.75 124 ALA A CA 1
ATOM 988 C C . ALA A 1 124 ? -50.935 -2.283 65.837 1.00 91.75 124 ALA A C 1
ATOM 990 O O . ALA A 1 124 ? -51.590 -2.430 66.873 1.00 91.75 124 ALA A O 1
ATOM 991 N N . LEU A 1 125 ? -49.960 -1.374 65.744 1.00 90.12 125 LEU A N 1
ATOM 992 C CA . LEU A 1 125 ? -49.652 -0.412 66.804 1.00 90.12 125 LEU A CA 1
ATOM 993 C C . LEU A 1 125 ? -50.783 0.606 66.979 1.00 90.12 125 LEU A C 1
ATOM 995 O O . LEU A 1 125 ? -51.229 0.824 68.110 1.00 90.12 125 LEU A O 1
ATOM 999 N N . LYS A 1 126 ? -51.307 1.157 65.876 1.00 91.44 126 LYS A N 1
ATOM 1000 C CA . LYS A 1 126 ? -52.453 2.082 65.893 1.00 91.44 126 LYS A CA 1
ATOM 1001 C C . LYS A 1 126 ? -53.679 1.444 66.541 1.00 91.44 126 LYS A C 1
ATOM 1003 O O . LYS A 1 126 ? -54.323 2.089 67.364 1.00 91.44 126 LYS A O 1
ATOM 1008 N N . ALA A 1 127 ? -53.955 0.170 66.258 1.00 91.50 127 ALA A N 1
ATOM 1009 C CA . ALA A 1 127 ? -55.035 -0.582 66.904 1.00 91.50 127 ALA A CA 1
ATOM 1010 C C . ALA A 1 127 ? -54.856 -0.709 68.431 1.00 91.50 127 ALA A C 1
ATOM 1012 O O . ALA A 1 127 ? -55.836 -0.826 69.162 1.00 91.50 127 ALA A O 1
ATOM 1013 N N . ARG A 1 128 ? -53.614 -0.646 68.928 1.00 89.19 128 ARG A N 1
ATOM 1014 C CA . ARG A 1 128 ? -53.279 -0.604 70.363 1.00 89.19 128 ARG A CA 1
ATOM 1015 C C . ARG A 1 128 ? -53.185 0.819 70.931 1.00 89.19 128 ARG A C 1
ATOM 1017 O O . ARG A 1 128 ? -52.844 0.972 72.100 1.00 89.19 128 ARG A O 1
ATOM 1024 N N . GLY A 1 129 ? -53.474 1.847 70.133 1.00 88.62 129 GLY A N 1
ATOM 1025 C CA . GLY A 1 129 ? -53.432 3.253 70.544 1.00 88.62 129 GLY A CA 1
ATOM 1026 C C . GLY A 1 129 ? -52.027 3.860 70.616 1.00 88.62 129 GLY A C 1
ATOM 1027 O O . GLY A 1 129 ? -51.856 4.917 71.217 1.00 88.62 129 GLY A O 1
ATOM 1028 N N . VAL A 1 130 ? -51.018 3.214 70.021 1.00 88.00 130 VAL A N 1
ATOM 1029 C CA . VAL A 1 130 ? -49.621 3.682 70.021 1.00 88.00 130 VAL A CA 1
ATOM 1030 C C . VAL A 1 130 ? -49.171 3.923 68.579 1.00 88.00 130 VAL A C 1
ATOM 1032 O O . VAL A 1 130 ? -49.581 3.207 67.673 1.00 88.00 130 VAL A O 1
ATOM 1035 N N . THR A 1 131 ? -48.326 4.923 68.329 1.00 85.88 131 THR A N 1
ATOM 1036 C CA . THR A 1 131 ? -47.758 5.168 66.991 1.00 85.88 131 THR A CA 1
ATOM 1037 C C . THR A 1 131 ? -46.291 4.760 66.930 1.00 85.88 131 THR A C 1
ATOM 1039 O O . THR A 1 131 ? -45.560 4.862 67.917 1.00 85.88 131 THR A O 1
ATOM 1042 N N . LEU A 1 132 ? -45.841 4.307 65.755 1.00 84.44 132 LEU A N 1
ATOM 1043 C CA . LEU A 1 132 ? -44.443 3.925 65.536 1.00 84.44 132 LEU A CA 1
ATOM 1044 C C . LEU A 1 132 ? -43.487 5.098 65.823 1.00 84.44 132 LEU A C 1
ATOM 1046 O O . LEU A 1 132 ? -42.463 4.918 66.473 1.00 84.44 132 LEU A O 1
ATOM 1050 N N . ASP A 1 133 ? -43.866 6.311 65.416 1.00 85.44 133 ASP A N 1
ATOM 1051 C CA . ASP A 1 133 ? -43.103 7.541 65.657 1.00 85.44 133 ASP A CA 1
ATOM 1052 C C . ASP A 1 133 ? -42.965 7.865 67.158 1.00 85.44 133 ASP A C 1
ATOM 1054 O O . ASP A 1 133 ? -41.905 8.290 67.614 1.00 85.44 133 ASP A O 1
ATOM 1058 N N . TYR A 1 134 ? -43.997 7.587 67.964 1.00 83.19 134 TYR A N 1
ATOM 1059 C CA . TYR A 1 134 ? -43.912 7.737 69.419 1.00 83.19 134 TYR A CA 1
ATOM 1060 C C . TYR A 1 134 ? -42.895 6.764 70.034 1.00 83.19 134 TYR A C 1
ATOM 1062 O O . TYR A 1 134 ? -42.104 7.167 70.884 1.00 83.19 134 TYR A O 1
ATOM 1070 N N . LEU A 1 135 ? -42.865 5.505 69.580 1.00 84.25 135 LEU A N 1
ATOM 1071 C CA . LEU A 1 135 ? -41.881 4.517 70.041 1.00 84.25 135 LEU A CA 1
ATOM 1072 C C . LEU A 1 135 ? -40.454 4.877 69.615 1.00 84.25 135 LEU A C 1
ATOM 1074 O O . LEU A 1 135 ? -39.533 4.741 70.416 1.00 84.25 135 LEU A O 1
ATOM 1078 N N . LEU A 1 136 ? -40.274 5.378 68.391 1.00 84.69 136 LEU A N 1
ATOM 1079 C CA . LEU A 1 136 ? -38.974 5.839 67.897 1.00 84.69 136 LEU A CA 1
ATOM 1080 C C . LEU A 1 136 ? -38.460 7.048 68.690 1.00 84.69 136 LEU A C 1
ATOM 1082 O O . LEU A 1 136 ? -37.282 7.100 69.027 1.00 84.69 136 LEU A O 1
ATOM 1086 N N . LYS A 1 137 ? -39.340 7.986 69.057 1.00 85.06 137 LYS A N 1
ATOM 1087 C CA . LYS A 1 137 ? -38.994 9.153 69.890 1.00 85.06 137 LYS A CA 1
ATOM 1088 C C . LYS A 1 137 ? -38.709 8.797 71.351 1.00 85.06 137 LYS A C 1
ATOM 1090 O O . LYS A 1 137 ? -37.938 9.495 72.001 1.00 85.06 137 LYS A O 1
ATOM 1095 N N . GLN A 1 138 ? -39.318 7.725 71.862 1.00 81.12 138 GLN A N 1
ATOM 1096 C CA . GLN A 1 138 ? -39.032 7.169 73.193 1.00 81.12 138 GLN A CA 1
ATOM 1097 C C . GLN A 1 138 ? -37.734 6.349 73.227 1.00 81.12 138 GLN A C 1
ATOM 1099 O O . GLN A 1 138 ? -37.205 6.074 74.305 1.00 81.12 138 GLN A O 1
ATOM 1104 N N . GLN A 1 139 ? -37.207 5.949 72.067 1.00 72.38 139 GLN A N 1
ATOM 1105 C CA . GLN A 1 139 ? -35.958 5.211 71.981 1.00 72.38 139 GLN A CA 1
ATOM 1106 C C . GLN A 1 139 ? -34.786 6.171 72.248 1.00 72.38 139 GLN A C 1
ATOM 1108 O O . GLN A 1 139 ? -34.305 6.875 71.362 1.00 72.38 139 GLN A O 1
ATOM 1113 N N . THR A 1 140 ? -34.307 6.212 73.492 1.00 58.47 140 THR A N 1
ATOM 1114 C CA . THR A 1 140 ? -32.981 6.761 73.804 1.00 58.47 140 THR A CA 1
ATOM 1115 C C . THR A 1 140 ? -31.931 6.018 72.969 1.00 58.47 140 THR A C 1
ATOM 1117 O O . THR A 1 140 ? -32.045 4.799 72.812 1.00 58.47 140 THR A O 1
ATOM 1120 N N . PRO A 1 141 ? -30.913 6.703 72.407 1.00 56.25 141 PRO A N 1
ATOM 1121 C CA . PRO A 1 141 ? -29.917 6.049 71.571 1.00 56.25 141 PRO A CA 1
ATOM 1122 C C . PRO A 1 141 ? -29.174 5.008 72.406 1.00 56.25 141 PRO A C 1
ATOM 1124 O O . PRO A 1 141 ? -28.353 5.331 73.263 1.00 56.25 141 PRO A O 1
ATOM 1127 N N . VAL A 1 142 ? -29.481 3.737 72.167 1.00 53.25 142 VAL A N 1
ATOM 1128 C CA . VAL A 1 142 ? -28.695 2.637 72.705 1.00 53.25 142 VAL A CA 1
ATOM 1129 C C . VAL A 1 142 ? -27.413 2.613 71.885 1.00 53.25 142 VAL A C 1
ATOM 1131 O O . VAL A 1 142 ? -27.446 2.292 70.699 1.00 53.25 142 VAL A O 1
ATOM 1134 N N . SER A 1 143 ? -26.290 2.985 72.505 1.00 49.06 143 SER A N 1
ATOM 1135 C CA . SER A 1 143 ? -24.950 2.755 71.964 1.00 49.06 143 SER A CA 1
ATOM 1136 C C . SER A 1 143 ? -24.826 1.284 71.586 1.00 49.06 143 SER A C 1
ATOM 1138 O O . SER A 1 143 ? -24.623 0.424 72.444 1.00 49.06 143 SER A O 1
ATOM 1140 N N . ILE A 1 144 ? -24.974 0.977 70.300 1.00 47.91 144 ILE A N 1
ATOM 1141 C CA . ILE A 1 144 ? -24.676 -0.350 69.783 1.00 47.91 144 ILE A CA 1
ATOM 1142 C C . ILE A 1 144 ? -23.163 -0.483 69.918 1.00 47.91 144 ILE A C 1
ATOM 1144 O O . ILE A 1 144 ? -22.407 0.184 69.213 1.00 47.91 144 ILE A O 1
ATOM 1148 N N . ALA A 1 145 ? -22.721 -1.281 70.888 1.00 44.75 145 ALA A N 1
ATOM 1149 C CA . ALA A 1 145 ? -21.317 -1.595 71.071 1.00 44.75 145 ALA A CA 1
ATOM 1150 C C . ALA A 1 145 ? -20.767 -2.133 69.747 1.00 44.75 145 ALA A C 1
ATOM 1152 O O . ALA A 1 145 ? -21.192 -3.184 69.263 1.00 44.75 145 ALA A O 1
ATOM 1153 N N . SER A 1 146 ? -19.837 -1.384 69.162 1.00 42.72 146 SER A N 1
ATOM 1154 C CA . SER A 1 146 ? -19.057 -1.778 68.002 1.00 42.72 146 SER A CA 1
ATOM 1155 C C . SER A 1 146 ? -18.497 -3.178 68.242 1.00 42.72 146 SER A C 1
ATOM 1157 O O . SER A 1 146 ? -17.570 -3.353 69.035 1.00 42.72 146 SER A O 1
ATOM 1159 N N . ARG A 1 147 ? -19.049 -4.194 67.568 1.00 45.50 147 ARG A N 1
ATOM 1160 C CA . ARG A 1 147 ? -18.372 -5.485 67.423 1.00 45.50 147 ARG A CA 1
ATOM 1161 C C . ARG A 1 147 ? -17.150 -5.239 66.551 1.00 45.50 147 ARG A C 1
ATOM 1163 O O . ARG A 1 147 ? -17.205 -5.263 65.327 1.00 45.50 147 ARG A O 1
ATOM 1170 N N . THR A 1 148 ? -16.048 -4.948 67.220 1.00 43.06 148 THR A N 1
ATOM 1171 C CA . THR A 1 148 ? -14.698 -4.984 66.689 1.00 43.06 148 THR A CA 1
ATOM 1172 C C . THR A 1 148 ? -14.381 -6.418 66.266 1.00 43.06 148 THR A C 1
ATOM 1174 O O . THR A 1 148 ? -14.026 -7.262 67.084 1.00 43.06 148 THR A O 1
ATOM 1177 N N . SER A 1 149 ? -14.485 -6.720 64.973 1.00 43.75 149 SER A N 1
ATOM 1178 C CA . SER A 1 149 ? -13.732 -7.836 64.399 1.00 43.75 149 SER A CA 1
ATOM 1179 C C . SER A 1 149 ? -12.267 -7.402 64.318 1.00 43.75 149 SER A C 1
ATOM 1181 O O . SER A 1 149 ? -11.876 -6.643 63.429 1.00 43.75 149 SER A O 1
ATOM 1183 N N . ARG A 1 150 ? -11.469 -7.813 65.308 1.00 44.16 150 ARG A N 1
ATOM 1184 C CA . ARG A 1 150 ? -10.006 -7.685 65.284 1.00 44.16 150 ARG A CA 1
ATOM 1185 C C . ARG A 1 150 ? -9.430 -8.578 64.173 1.00 44.16 150 ARG A C 1
ATOM 1187 O O . ARG A 1 150 ? -9.859 -9.724 64.073 1.00 44.16 150 ARG A O 1
ATOM 1194 N N . PRO A 1 151 ? -8.446 -8.100 63.392 1.00 52.53 151 PRO A N 1
ATOM 1195 C CA . PRO A 1 151 ? -7.662 -8.957 62.518 1.00 52.53 151 PRO A CA 1
ATOM 1196 C C . PRO A 1 151 ? -6.635 -9.723 63.357 1.00 52.53 151 PRO A C 1
ATOM 1198 O O . PRO A 1 151 ? -5.877 -9.122 64.126 1.00 52.53 151 PRO A O 1
ATOM 1201 N N . ASP A 1 152 ? -6.638 -11.045 63.211 1.00 47.66 152 ASP A N 1
ATOM 1202 C CA . ASP A 1 152 ? -5.628 -11.916 63.794 1.00 47.66 152 ASP A CA 1
ATOM 1203 C C . ASP A 1 152 ? -4.328 -11.811 62.994 1.00 47.66 152 ASP A C 1
ATOM 1205 O O . ASP A 1 152 ? -4.316 -11.731 61.763 1.00 47.66 152 ASP A O 1
ATOM 1209 N N . ARG A 1 153 ? -3.226 -11.726 63.731 1.00 43.75 153 ARG A N 1
ATOM 1210 C CA . ARG A 1 153 ? -1.892 -11.398 63.238 1.00 43.75 153 ARG A CA 1
ATOM 1211 C C . ARG A 1 153 ? -1.011 -12.614 63.464 1.00 43.75 153 ARG A C 1
ATOM 1213 O O . ARG A 1 153 ? -0.369 -12.697 64.508 1.00 43.75 153 ARG A O 1
ATOM 1220 N N . ASP A 1 154 ? -0.940 -13.499 62.477 1.00 46.22 154 ASP A N 1
ATOM 1221 C CA . ASP A 1 154 ? 0.025 -14.595 62.491 1.00 46.22 154 ASP A CA 1
ATOM 1222 C C . ASP A 1 154 ? 1.354 -14.210 61.842 1.00 46.22 154 ASP A C 1
ATOM 1224 O O . ASP A 1 154 ? 1.450 -13.459 60.869 1.00 46.22 154 ASP A O 1
ATOM 1228 N N . LYS A 1 155 ? 2.405 -14.684 62.501 1.00 52.28 155 LYS A N 1
ATOM 1229 C CA . LYS A 1 155 ? 3.777 -14.197 62.461 1.00 52.28 155 LYS A CA 1
ATOM 1230 C C . LYS A 1 155 ? 4.681 -15.423 62.357 1.00 52.28 155 LYS A C 1
ATOM 1232 O O . LYS A 1 155 ? 4.787 -16.170 63.320 1.00 52.28 155 LYS A O 1
ATOM 1237 N N . THR A 1 156 ? 5.396 -15.578 61.247 1.00 47.41 156 THR A N 1
ATOM 1238 C CA . THR A 1 156 ? 6.560 -16.479 61.115 1.00 47.41 156 THR A CA 1
ATOM 1239 C C . THR A 1 156 ? 7.611 -15.750 60.266 1.00 47.41 156 THR A C 1
ATOM 1241 O O . THR A 1 156 ? 7.323 -15.375 59.135 1.00 47.41 156 THR A O 1
ATOM 1244 N N . THR A 1 157 ? 8.713 -15.239 60.842 1.00 41.72 157 THR A N 1
ATOM 1245 C CA . THR A 1 157 ? 10.074 -15.849 60.838 1.00 41.72 157 THR A CA 1
ATOM 1246 C C . THR A 1 157 ? 10.474 -16.418 59.471 1.00 41.72 157 THR A C 1
ATOM 1248 O O . THR A 1 157 ? 9.731 -17.212 58.925 1.00 41.72 157 THR A O 1
ATOM 1251 N N . SER A 1 158 ? 11.644 -16.233 58.866 1.00 40.38 158 SER A N 1
ATOM 1252 C CA . SER A 1 158 ? 12.939 -15.598 59.139 1.00 40.38 158 SER A CA 1
ATOM 1253 C C . SER A 1 158 ? 13.812 -16.016 57.936 1.00 40.38 158 SER A C 1
ATOM 1255 O O . SER A 1 158 ? 13.709 -17.162 57.512 1.00 40.38 158 SER A O 1
ATOM 1257 N N . THR A 1 159 ? 14.680 -15.160 57.395 1.00 38.97 159 THR A N 1
ATOM 1258 C CA . THR A 1 159 ? 16.132 -15.421 57.233 1.00 38.97 159 THR A CA 1
ATOM 1259 C C . THR A 1 159 ? 16.794 -14.347 56.370 1.00 38.97 159 THR A C 1
ATOM 1261 O O . THR A 1 159 ? 16.228 -13.794 55.435 1.00 38.97 159 THR A O 1
ATOM 1264 N N . LEU A 1 160 ? 18.017 -14.026 56.778 1.00 46.78 160 LEU A N 1
ATOM 1265 C CA . LEU A 1 160 ? 18.894 -12.982 56.283 1.00 46.78 160 LEU A CA 1
ATOM 1266 C C . LEU A 1 160 ? 19.430 -13.252 54.866 1.00 46.78 160 LEU A C 1
ATOM 1268 O O . LEU A 1 160 ? 19.768 -14.389 54.549 1.00 46.78 160 LEU A O 1
ATOM 1272 N N . LYS A 1 161 ? 19.758 -12.178 54.135 1.00 43.34 161 LYS A N 1
ATOM 1273 C CA . LYS A 1 161 ? 21.157 -11.854 53.780 1.00 43.34 161 LYS A CA 1
ATOM 1274 C C . LYS A 1 161 ? 21.303 -10.390 53.348 1.00 43.34 161 LYS A C 1
ATOM 1276 O O . LYS A 1 161 ? 20.408 -9.780 52.781 1.00 43.34 161 LYS A O 1
ATOM 1281 N N . LYS A 1 162 ? 22.452 -9.839 53.721 1.00 47.97 162 LYS A N 1
ATOM 1282 C CA . LYS A 1 162 ? 22.886 -8.439 53.738 1.00 47.97 162 LYS A CA 1
ATOM 1283 C C . LYS A 1 162 ? 24.091 -8.344 52.797 1.00 47.97 162 LYS A C 1
ATOM 1285 O O . LYS A 1 162 ? 24.936 -9.215 52.943 1.00 47.97 162 LYS A O 1
ATOM 1290 N N . THR A 1 163 ? 24.183 -7.322 51.932 1.00 39.41 163 THR A N 1
ATOM 1291 C CA . THR A 1 163 ? 25.422 -6.568 51.588 1.00 39.41 163 THR A CA 1
ATOM 1292 C C . THR A 1 163 ? 25.179 -5.494 50.511 1.00 39.41 163 THR A C 1
ATOM 1294 O O . THR A 1 163 ? 24.916 -5.818 49.365 1.00 39.41 163 THR A O 1
ATOM 1297 N N . HIS A 1 164 ? 25.285 -4.240 50.963 1.00 43.03 164 HIS A N 1
ATOM 1298 C CA . HIS A 1 164 ? 25.865 -2.996 50.418 1.00 43.03 164 HIS A CA 1
ATOM 1299 C C . HIS A 1 164 ? 25.843 -2.544 48.930 1.00 43.03 164 HIS A C 1
ATOM 1301 O O . HIS A 1 164 ? 25.810 -3.355 48.014 1.00 43.03 164 HIS A O 1
ATOM 1307 N N . PRO A 1 165 ? 25.901 -1.201 48.715 1.00 59.00 165 PRO A N 1
ATOM 1308 C CA . PRO A 1 165 ? 25.595 -0.512 47.461 1.00 59.00 165 PRO A CA 1
ATOM 1309 C C . PRO A 1 165 ? 26.844 -0.020 46.708 1.00 59.00 165 PRO A C 1
ATOM 1311 O O . PRO A 1 165 ? 27.878 0.253 47.314 1.00 59.00 165 PRO A O 1
ATOM 1314 N N . THR A 1 166 ? 26.693 0.257 45.415 1.00 36.97 166 THR A N 1
ATOM 1315 C CA . THR A 1 166 ? 27.585 1.156 44.668 1.00 36.97 166 THR A CA 1
ATOM 1316 C C . THR A 1 166 ? 26.788 1.844 43.571 1.00 36.97 166 THR A C 1
ATOM 1318 O O . THR A 1 166 ? 26.065 1.211 42.807 1.00 36.97 166 THR A O 1
ATOM 1321 N N . GLY A 1 167 ? 26.864 3.172 43.560 1.00 39.28 167 GLY A N 1
ATOM 1322 C CA . GLY A 1 167 ? 26.135 4.007 42.623 1.00 39.28 167 GLY A CA 1
ATOM 1323 C C . GLY A 1 167 ? 26.696 3.970 41.206 1.00 39.28 167 GLY A C 1
ATOM 1324 O O . GLY A 1 167 ? 27.866 3.678 40.984 1.00 39.28 167 GLY A O 1
ATOM 1325 N N . ALA A 1 168 ? 25.858 4.397 40.269 1.00 40.97 168 ALA A N 1
ATOM 1326 C CA . ALA A 1 168 ? 26.288 5.050 39.045 1.00 40.97 168 ALA A CA 1
ATOM 1327 C C . ALA A 1 168 ? 25.222 6.080 38.649 1.00 40.97 168 ALA A C 1
ATOM 1329 O O . ALA A 1 168 ? 24.048 5.765 38.471 1.00 40.97 168 ALA A O 1
ATOM 1330 N N . LYS A 1 169 ? 25.659 7.339 38.588 1.00 47.00 169 LYS A N 1
ATOM 1331 C CA . LYS A 1 169 ? 24.996 8.440 37.884 1.00 47.00 169 LYS A CA 1
ATOM 1332 C C . LYS A 1 169 ? 25.054 8.181 36.374 1.00 47.00 169 LYS A C 1
ATOM 1334 O O . LYS A 1 169 ? 25.998 7.532 35.939 1.00 47.00 169 LYS A O 1
ATOM 1339 N N . LEU A 1 170 ? 24.126 8.819 35.648 1.00 42.75 170 LEU A N 1
ATOM 1340 C CA . LEU A 1 170 ? 24.115 9.263 34.229 1.00 42.75 170 LEU A CA 1
ATOM 1341 C C . LEU A 1 170 ? 22.746 8.899 33.630 1.00 42.75 170 LEU A C 1
ATOM 1343 O O . LEU A 1 170 ? 22.421 7.734 33.466 1.00 42.75 170 LEU A O 1
ATOM 1347 N N . SER A 1 171 ? 21.782 9.823 33.640 1.00 40.78 171 SER A N 1
ATOM 1348 C CA . SER A 1 171 ? 21.528 10.846 32.609 1.00 40.78 171 SER A CA 1
ATOM 1349 C C . SER A 1 171 ? 21.212 10.253 31.229 1.00 40.78 171 SER A C 1
ATOM 1351 O O . SER A 1 171 ? 22.043 9.602 30.611 1.00 40.78 171 SER A O 1
ATOM 1353 N N . THR A 1 172 ? 20.009 10.517 30.708 1.00 37.34 172 THR A N 1
ATOM 1354 C CA . THR A 1 172 ? 19.798 11.433 29.568 1.00 37.34 172 THR A CA 1
ATOM 1355 C C . THR A 1 172 ? 18.334 11.470 29.104 1.00 37.34 172 THR A C 1
ATOM 1357 O O . THR A 1 172 ? 17.668 10.454 28.965 1.00 37.34 172 THR A O 1
ATOM 1360 N N . ALA A 1 173 ? 17.893 12.703 28.836 1.00 43.69 173 ALA A N 1
ATOM 1361 C CA . ALA A 1 173 ? 16.959 13.117 27.788 1.00 43.69 173 ALA A CA 1
ATOM 1362 C C . ALA A 1 173 ? 15.496 12.626 27.829 1.00 43.69 173 ALA A C 1
ATOM 1364 O O . ALA A 1 173 ? 15.078 11.730 27.102 1.00 43.69 173 ALA A O 1
ATOM 1365 N N . SER A 1 174 ? 14.665 13.386 28.544 1.00 42.94 174 SER A N 1
ATOM 1366 C CA . SER A 1 174 ? 13.258 13.594 28.201 1.00 42.94 174 SER A CA 1
ATOM 1367 C C . SER A 1 174 ? 13.157 14.424 26.912 1.00 42.94 174 SER A C 1
ATOM 1369 O O . SER A 1 174 ? 13.371 15.636 26.913 1.00 42.94 174 SER A O 1
ATOM 1371 N N . ARG A 1 175 ? 12.835 13.770 25.792 1.00 43.56 175 ARG A N 1
ATOM 1372 C CA . ARG A 1 175 ? 12.494 14.436 24.528 1.00 43.56 175 ARG A CA 1
ATOM 1373 C C . ARG A 1 175 ? 10.973 14.504 24.403 1.00 43.56 175 ARG A C 1
ATOM 1375 O O . ARG A 1 175 ? 10.297 13.492 24.252 1.00 43.56 175 ARG A O 1
ATOM 1382 N N . THR A 1 176 ? 10.456 15.719 24.513 1.00 48.19 176 THR A N 1
ATOM 1383 C CA . THR A 1 176 ? 9.064 16.098 24.283 1.00 48.19 176 THR A CA 1
ATOM 1384 C C . THR A 1 176 ? 8.687 15.917 22.809 1.00 48.19 176 THR A C 1
ATOM 1386 O O . THR A 1 176 ? 9.421 16.312 21.903 1.00 48.19 176 THR A O 1
ATOM 1389 N N . VAL A 1 177 ? 7.531 15.297 22.575 1.00 55.75 177 VAL A N 1
ATOM 1390 C CA . VAL A 1 177 ? 6.926 15.088 21.252 1.00 55.75 177 VAL A CA 1
ATOM 1391 C C . VAL A 1 177 ? 6.173 16.362 20.838 1.00 55.75 177 VAL A C 1
ATOM 1393 O O . VAL A 1 177 ? 5.380 16.866 21.639 1.00 55.75 177 VAL A O 1
ATOM 1396 N N . PRO A 1 178 ? 6.375 16.908 19.624 1.00 54.00 178 PRO A N 1
ATOM 1397 C CA . PRO A 1 178 ? 5.595 18.039 19.146 1.00 54.00 178 PRO A CA 1
ATOM 1398 C C . PRO A 1 178 ? 4.217 17.604 18.624 1.00 54.00 178 PRO A C 1
ATOM 1400 O O . PRO A 1 178 ? 4.055 16.615 17.913 1.00 54.00 178 PRO A O 1
ATOM 1403 N N . LYS A 1 179 ? 3.226 18.411 18.995 1.00 47.19 179 LYS A N 1
ATOM 1404 C CA . LYS A 1 179 ? 1.806 18.356 18.645 1.00 47.19 179 LYS A CA 1
ATOM 1405 C C . LYS A 1 179 ? 1.615 18.790 17.184 1.00 47.19 179 LYS A C 1
ATOM 1407 O O . LYS A 1 179 ? 1.789 19.965 16.879 1.00 47.19 179 LYS A O 1
ATOM 1412 N N . ILE A 1 180 ? 1.238 17.871 16.294 1.00 48.72 180 ILE A N 1
ATOM 1413 C CA . ILE A 1 180 ? 0.820 18.200 14.921 1.00 48.72 180 ILE A CA 1
ATOM 1414 C C . ILE A 1 180 ? -0.707 18.313 14.903 1.00 48.72 180 ILE A C 1
ATOM 1416 O O . ILE A 1 180 ? -1.425 17.321 14.991 1.00 48.72 180 ILE A O 1
ATOM 1420 N N . GLN A 1 181 ? -1.202 19.548 14.807 1.00 43.38 181 GLN A N 1
ATOM 1421 C CA . GLN A 1 181 ? -2.585 19.849 14.442 1.00 43.38 181 GLN A CA 1
ATOM 1422 C C . GLN A 1 181 ? -2.757 19.612 12.936 1.00 43.38 181 GLN A C 1
ATOM 1424 O O . GLN A 1 181 ? -2.198 20.348 12.126 1.00 43.38 181 GLN A O 1
ATOM 1429 N N . ARG A 1 182 ? -3.550 18.607 12.549 1.00 42.97 182 ARG A N 1
ATOM 1430 C CA . ARG A 1 182 ? -4.102 18.511 11.191 1.00 42.97 182 ARG A CA 1
ATOM 1431 C C . ARG A 1 182 ? -5.417 19.285 11.146 1.00 42.97 182 ARG A C 1
ATOM 1433 O O . ARG A 1 182 ? -6.394 18.905 11.781 1.00 42.97 182 ARG A O 1
ATOM 1440 N N . SER A 1 183 ? -5.399 20.386 10.403 1.00 48.09 183 SER A N 1
ATOM 1441 C CA . SER A 1 183 ? -6.577 21.136 9.978 1.00 48.09 183 SER A CA 1
ATOM 1442 C C . SER A 1 183 ? -7.197 20.426 8.774 1.00 48.09 183 SER A C 1
ATOM 1444 O O . SER A 1 183 ? -6.571 20.332 7.719 1.00 48.09 183 SER A O 1
ATOM 1446 N N . THR A 1 184 ? -8.408 19.900 8.933 1.00 45.84 184 THR A N 1
ATOM 1447 C CA . THR A 1 184 ? -9.246 19.420 7.831 1.00 45.84 184 THR A CA 1
ATOM 1448 C C . THR A 1 184 ? -10.118 20.572 7.348 1.00 45.84 184 THR A C 1
ATOM 1450 O O . THR A 1 184 ? -11.066 20.960 8.032 1.00 45.84 184 THR A O 1
ATOM 1453 N N . ARG A 1 185 ? -9.831 21.105 6.156 1.00 48.34 185 ARG A N 1
ATOM 1454 C CA . ARG A 1 185 ? -10.779 21.941 5.413 1.00 48.34 185 ARG A CA 1
ATOM 1455 C C . ARG A 1 185 ? -11.247 21.174 4.186 1.00 48.34 185 ARG A C 1
ATOM 1457 O O . ARG A 1 185 ? -10.565 21.138 3.170 1.00 48.34 185 ARG A O 1
ATOM 1464 N N . PHE A 1 186 ? -12.426 20.578 4.314 1.00 43.84 186 PHE A N 1
ATOM 1465 C CA . PHE A 1 186 ? -13.25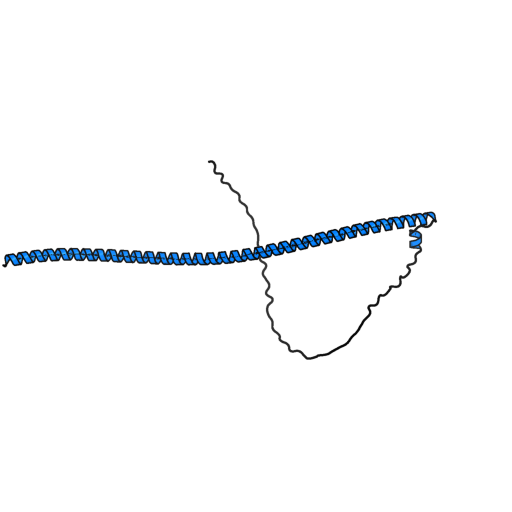7 20.204 3.181 1.00 43.84 186 PHE A CA 1
ATOM 1466 C C . PHE A 1 186 ? -13.672 21.478 2.434 1.00 43.84 186 PHE A C 1
ATOM 1468 O O . PHE A 1 186 ? -14.234 22.395 3.036 1.00 43.84 186 PHE A O 1
ATOM 1475 N N . GLN A 1 187 ? -13.425 21.526 1.128 1.00 47.22 187 GLN A N 1
ATOM 1476 C CA . GLN A 1 187 ? -14.267 22.275 0.202 1.00 47.22 187 GLN A CA 1
ATOM 1477 C C . GLN A 1 187 ? -14.653 21.335 -0.931 1.00 47.22 187 GLN A C 1
ATOM 1479 O O . GLN A 1 187 ? -13.834 20.939 -1.751 1.00 47.22 187 GLN A O 1
ATOM 1484 N N . ALA A 1 188 ? -15.925 20.955 -0.892 1.00 47.06 188 ALA A N 1
ATOM 1485 C CA . ALA A 1 188 ? -16.651 20.422 -2.017 1.00 47.06 188 ALA A CA 1
ATOM 1486 C C . ALA A 1 188 ? -16.872 21.551 -3.027 1.00 47.06 188 ALA A C 1
ATOM 1488 O O . ALA A 1 188 ? -17.381 22.613 -2.666 1.00 47.06 188 ALA A O 1
ATOM 1489 N N . THR A 1 189 ? -16.555 21.289 -4.287 1.00 54.72 189 THR A N 1
ATOM 1490 C CA . THR A 1 189 ? -17.185 21.969 -5.416 1.00 54.72 189 THR A CA 1
ATOM 1491 C C . THR A 1 189 ? -17.601 20.906 -6.416 1.00 54.72 189 THR A C 1
ATOM 1493 O O . THR A 1 189 ? -16.788 20.396 -7.181 1.00 54.72 189 THR A O 1
ATOM 1496 N N . ASN A 1 190 ? -18.889 20.569 -6.346 1.00 45.59 190 ASN A N 1
ATOM 1497 C CA . ASN A 1 190 ? -19.672 20.084 -7.474 1.00 45.59 190 ASN A CA 1
ATOM 149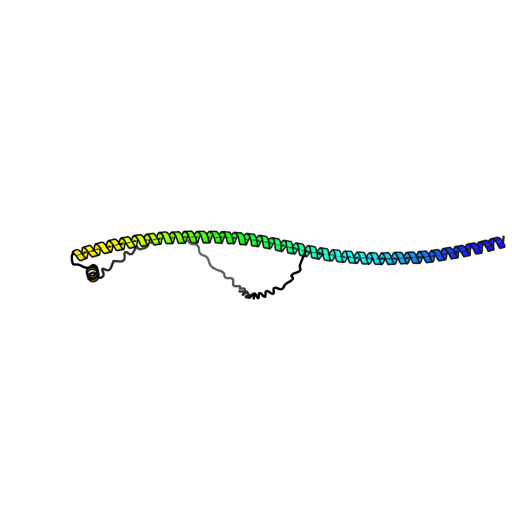8 C C . ASN A 1 190 ? -19.520 21.060 -8.644 1.00 45.59 190 ASN A C 1
ATOM 1500 O O . ASN A 1 190 ? -19.537 22.264 -8.395 1.00 45.59 190 ASN A O 1
ATOM 1504 N N . ASN A 1 191 ? -19.415 20.536 -9.867 1.00 49.25 191 ASN A N 1
ATOM 1505 C CA . ASN A 1 191 ? -20.029 21.040 -11.105 1.00 49.25 191 ASN A CA 1
ATOM 1506 C C . ASN A 1 191 ? -19.679 20.031 -12.225 1.00 49.25 191 ASN A C 1
ATOM 1508 O O . ASN A 1 191 ? -18.505 19.774 -12.449 1.00 49.25 191 ASN A O 1
ATOM 1512 N N . ASN A 1 192 ? -20.632 19.240 -12.722 1.00 47.00 192 ASN A N 1
ATOM 1513 C CA . ASN A 1 192 ? -21.591 19.547 -13.800 1.00 47.00 192 ASN A CA 1
ATOM 1514 C C . ASN A 1 192 ? -21.005 19.334 -15.209 1.00 47.00 192 ASN A C 1
ATOM 1516 O O . ASN A 1 192 ? -20.520 20.296 -15.781 1.00 47.00 192 ASN A O 1
ATOM 1520 N N . GLU A 1 193 ? -21.128 18.113 -15.745 1.00 57.28 193 GLU A N 1
ATOM 1521 C CA . GLU A 1 193 ? -21.284 17.742 -17.174 1.00 57.28 193 GLU A CA 1
ATOM 1522 C C . GLU A 1 193 ? -21.938 16.338 -17.120 1.00 57.28 193 GLU A C 1
ATOM 1524 O O . GLU A 1 193 ? -21.359 15.439 -16.520 1.00 57.28 193 GLU A O 1
ATOM 1529 N N . ASP A 1 194 ? -23.174 16.008 -17.502 1.00 57.28 194 ASP A N 1
ATOM 1530 C CA . ASP A 1 194 ? -24.182 16.501 -18.453 1.00 57.28 194 ASP A CA 1
ATOM 1531 C C . ASP A 1 194 ? -23.729 16.620 -19.915 1.00 57.28 194 ASP A C 1
ATOM 1533 O O . ASP A 1 194 ? -23.816 17.671 -20.544 1.00 57.28 194 ASP A O 1
ATOM 1537 N N . GLU A 1 195 ? -23.296 15.485 -20.466 1.00 59.34 195 GLU A N 1
ATOM 1538 C CA . GLU A 1 195 ? -23.490 15.132 -21.877 1.00 59.34 195 GLU A CA 1
ATOM 1539 C C . GLU A 1 195 ? -24.207 13.771 -21.906 1.00 59.34 195 GLU A C 1
ATOM 1541 O O . GLU A 1 195 ? -23.688 12.768 -21.425 1.00 59.34 195 GLU A O 1
ATOM 1546 N N . ARG A 1 196 ? -25.527 13.768 -22.103 1.00 59.47 196 ARG A N 1
ATOM 1547 C CA . ARG A 1 196 ? -26.236 13.707 -23.393 1.00 59.47 196 ARG A CA 1
ATOM 1548 C C . ARG A 1 196 ? -25.944 12.451 -24.219 1.00 59.47 196 ARG A C 1
ATOM 1550 O O . ARG A 1 196 ? -24.878 12.310 -24.795 1.00 59.47 196 ARG A O 1
ATOM 1557 N N . ASP A 1 197 ? -27.006 11.653 -24.327 1.00 59.47 197 ASP A N 1
ATOM 1558 C CA . ASP A 1 197 ? -27.468 10.966 -25.534 1.00 59.47 197 ASP A CA 1
ATOM 1559 C C . ASP A 1 197 ? -26.502 10.007 -26.250 1.00 59.47 197 ASP A C 1
ATOM 1561 O O . ASP A 1 197 ? -25.692 10.436 -27.066 1.00 59.47 197 ASP A O 1
ATOM 1565 N N . GLN A 1 198 ? -26.751 8.700 -26.059 1.00 44.84 198 GLN A N 1
ATOM 1566 C CA . GLN A 1 198 ? -26.996 7.649 -27.083 1.00 44.84 198 GLN A CA 1
ATOM 1567 C C . GLN A 1 198 ? -26.441 6.278 -26.692 1.00 44.84 198 GLN A C 1
ATOM 1569 O O . GLN A 1 198 ? -25.248 6.173 -26.343 1.00 44.84 198 GLN A O 1
#

Foldseek 3Di:
DVVVVVVVVVVVVVVVVVVVVVVVVVVVVVVVVVVVVVVVVVVVVVVVVVVVVVVVVVVVVVVVVVVVVVVVVVVVVVVVVVVVVVVVVVVVVVVVVVVVVVVVVVVVVVVVVVVVVVVVVQVVCVVVVHGPVNVVVVDDDDPPPPPDPDDDDDDDDDDDDDDDDDDDDDDDDDDDDDDDDDDDDDDDDDDDDDDDDD

Sequence (198 aa):
KLAEKAAQIVELADEKEQLQVKLEELERKLCDIDTNHQTELRHEAQRLAELESTTKELQEKLLAAETASREAEQAEIAARETQEQETRLRQLAEDAADAVEVRAEKAERDLAQAQLQLNRLEEALKARGVTLDYLLKQQTPVSIASRTSRPDRDKTTSTLKKTHPTGAKLSTASRTVPKIQRSTRFQATNNNEDERDQ

Organism: Phytophthora nicotianae (NCBI:txid4792)

Secondary structure (DSSP, 8-state):
-HHHHHHHHHHHHHHHHHHHHHHHHHHHHHHHHHHHHHHHHHHHHHHHHHHHHHHHHHHHHHHHHHHHHHHHHHHHHHHHHHHHHHHHHHHHHHHHHHHHHHHHHHHHHHHHHHHHHHHHHHHHHHHTT--HHHHHHH-----------PPP-----------------------PPP--------------------